Protein AF-A0A1M6QUI5-F1 (afdb_monomer_lite)

pLDDT: mean 79.26, std 11.94, range [36.78, 93.44]

Secondary structure (DSSP, 8-state):
-EEEEEEEEE-SS-EEE---GGGTHHHHHHHHT--HHHHHHHGGGTSEEEEE----TT-BHHHHHHHHHHHHT--HHHHHHH---EEEE-SS-EEE---TTSBHHHHHHHTT--SSEEEEEEEEETTTTEEEEETTEEEE--TT-TTT--S-EEEEEETTTEEEEEETTT--EEEE---HHHHHHHHHHHHHTHHHHHHHHHHH-SS----HHHHTT------

Radius of gyration: 19.45 Å; chains: 1; bounding box: 49×34×48 Å

Sequence (223 aa):
MRVNSTILMFNGNEYYYADSPGIIAGEFGELRSTDTLTELRDFHKYAKLKFDINIKSGITFDFLKKELIKRLGFSEKLVLERGFPLYIQTESILIYIGNMSYSIEKFMEKFSIKDQEIDVYLIYSNQAGEIWKDDGIRYYMNSREAGKHNRAHVHVRFKHEEEGVIAIDNGEVLAGDLPAKIIKKARQRILDNQRFLFECWNDMTDGLYVDINNYFGVRPVIV

Structure (mmCIF, N/CA/C/O backbone):
data_AF-A0A1M6QUI5-F1
#
_entry.id   AF-A0A1M6QUI5-F1
#
loop_
_atom_site.group_PDB
_atom_site.id
_atom_site.type_symbol
_atom_site.label_atom_id
_atom_site.label_alt_id
_atom_site.label_comp_id
_atom_site.label_asym_id
_atom_site.label_entity_i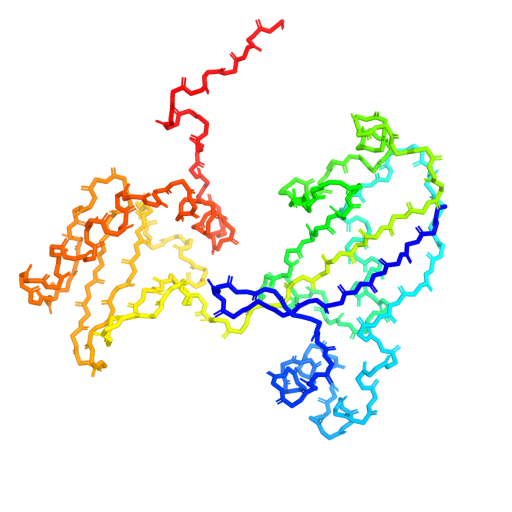d
_atom_site.label_seq_id
_atom_site.pdbx_PDB_ins_code
_atom_site.Cartn_x
_atom_site.Cartn_y
_atom_site.Cartn_z
_atom_site.occupancy
_atom_site.B_iso_or_equiv
_atom_site.auth_seq_id
_atom_site.auth_comp_id
_atom_site.auth_asym_id
_atom_site.auth_atom_id
_atom_site.pdbx_PDB_model_num
ATOM 1 N N . MET A 1 1 ? -18.051 -0.030 15.811 1.00 86.69 1 MET A N 1
ATOM 2 C CA . MET A 1 1 ? -17.663 -0.865 14.663 1.00 86.69 1 MET A CA 1
ATOM 3 C C . MET A 1 1 ? -16.404 -1.624 15.023 1.00 86.69 1 MET A C 1
ATOM 5 O O . MET A 1 1 ? -15.442 -1.013 15.473 1.00 86.69 1 MET A O 1
ATOM 9 N N . ARG A 1 2 ? -16.433 -2.935 14.844 1.00 90.94 2 ARG A N 1
ATOM 10 C CA . ARG A 1 2 ? -15.306 -3.839 14.944 1.00 90.94 2 ARG A CA 1
ATOM 11 C C . ARG A 1 2 ? -14.425 -3.725 13.709 1.00 90.94 2 ARG A C 1
ATOM 13 O O . ARG A 1 2 ? -14.908 -3.700 12.585 1.00 90.94 2 ARG A O 1
ATOM 20 N N . VAL A 1 3 ? -13.129 -3.644 13.933 1.00 91.75 3 VAL A N 1
ATOM 21 C CA . VAL A 1 3 ? -12.101 -3.666 12.902 1.00 91.75 3 VAL A CA 1
ATOM 22 C C . VAL A 1 3 ? -11.316 -4.948 13.092 1.00 91.75 3 VAL A C 1
ATOM 24 O O . VAL A 1 3 ? -10.704 -5.137 14.148 1.00 91.75 3 VAL A O 1
ATOM 27 N N . ASN A 1 4 ? -11.305 -5.802 12.073 1.00 92.06 4 ASN A N 1
ATOM 28 C CA . ASN A 1 4 ? -10.339 -6.885 11.972 1.00 92.06 4 ASN A CA 1
ATOM 29 C C . ASN A 1 4 ? -9.248 -6.438 11.011 1.00 92.06 4 ASN A C 1
ATOM 31 O O . ASN A 1 4 ? -9.474 -6.325 9.813 1.00 92.06 4 ASN A O 1
ATOM 35 N N . SER A 1 5 ? -8.062 -6.163 11.530 1.00 91.38 5 SER A N 1
ATOM 36 C CA . SER A 1 5 ? -6.916 -5.837 10.697 1.00 91.38 5 SER A CA 1
ATOM 37 C C . SER A 1 5 ? -6.046 -7.057 10.478 1.00 91.38 5 SER A C 1
ATOM 39 O O . SER A 1 5 ? -5.767 -7.797 11.423 1.00 91.38 5 SER A O 1
ATOM 41 N N . THR A 1 6 ? -5.586 -7.234 9.246 1.00 89.25 6 THR A N 1
ATOM 42 C CA . THR A 1 6 ? -4.574 -8.220 8.887 1.00 89.25 6 THR A CA 1
ATOM 43 C C . THR A 1 6 ? -3.478 -7.568 8.061 1.00 89.25 6 THR A C 1
ATOM 45 O O . THR A 1 6 ? -3.742 -6.795 7.139 1.00 89.25 6 THR A O 1
ATOM 48 N N . ILE A 1 7 ? -2.231 -7.906 8.367 1.00 86.12 7 ILE A N 1
ATOM 49 C CA . ILE A 1 7 ? -1.100 -7.543 7.521 1.00 86.12 7 ILE A CA 1
ATOM 50 C C . ILE A 1 7 ? -0.985 -8.567 6.389 1.00 86.12 7 ILE A C 1
ATOM 52 O O . ILE A 1 7 ? -0.853 -9.769 6.635 1.00 86.12 7 ILE A O 1
ATOM 56 N N . LEU A 1 8 ? -1.023 -8.081 5.150 1.00 82.88 8 LEU A N 1
ATOM 57 C CA . LEU A 1 8 ? -0.683 -8.875 3.971 1.00 82.88 8 LEU A CA 1
ATOM 58 C C . LEU A 1 8 ? 0.688 -8.478 3.475 1.00 82.88 8 LEU A C 1
ATOM 60 O O . LEU A 1 8 ? 1.096 -7.326 3.598 1.00 82.88 8 LEU A O 1
ATOM 64 N N . MET A 1 9 ? 1.364 -9.431 2.861 1.00 78.50 9 MET A N 1
ATOM 65 C CA . MET A 1 9 ? 2.579 -9.163 2.127 1.00 78.50 9 MET A CA 1
ATOM 66 C C . MET A 1 9 ? 2.308 -9.369 0.639 1.00 78.50 9 MET A C 1
ATOM 68 O O . MET A 1 9 ? 1.627 -10.316 0.242 1.00 78.50 9 MET A O 1
ATOM 72 N N . PHE A 1 10 ? 2.791 -8.430 -0.165 1.00 75.25 10 PHE A N 1
ATOM 73 C CA . PHE A 1 10 ? 2.686 -8.454 -1.616 1.00 75.25 10 PHE A CA 1
ATOM 74 C C . PHE A 1 10 ? 4.082 -8.619 -2.213 1.00 75.25 10 PHE A C 1
ATOM 76 O O . PHE A 1 10 ? 4.993 -7.857 -1.887 1.00 75.25 10 PHE A O 1
ATOM 83 N N . ASN A 1 11 ? 4.254 -9.618 -3.079 1.00 66.12 11 ASN A N 1
ATOM 84 C CA . ASN A 1 11 ? 5.541 -9.911 -3.725 1.00 66.12 11 ASN A CA 1
ATOM 85 C C . ASN A 1 11 ? 5.658 -9.356 -5.157 1.00 66.12 11 ASN A C 1
ATOM 87 O O . ASN A 1 11 ? 6.624 -9.685 -5.844 1.00 66.12 11 ASN A O 1
ATOM 91 N N . GLY A 1 12 ? 4.676 -8.578 -5.621 1.00 58.59 12 GLY A N 1
ATOM 92 C CA . GLY A 1 12 ? 4.584 -8.095 -7.004 1.00 58.59 12 GLY A CA 1
ATOM 93 C C . GLY A 1 12 ? 3.596 -8.856 -7.885 1.00 58.59 12 GLY A C 1
ATOM 94 O O . GLY A 1 12 ? 3.165 -8.320 -8.902 1.00 58.59 12 GLY A O 1
ATOM 95 N N . ASN A 1 13 ? 3.207 -10.072 -7.492 1.00 58.00 13 ASN A N 1
ATOM 96 C CA . ASN A 1 13 ? 2.261 -10.910 -8.234 1.00 58.00 13 ASN A CA 1
ATOM 97 C C . ASN A 1 13 ? 1.079 -11.368 -7.370 1.00 58.00 13 ASN A C 1
ATOM 99 O O . ASN A 1 13 ? -0.056 -11.382 -7.836 1.00 58.00 13 ASN A O 1
ATOM 103 N N . GLU A 1 14 ? 1.337 -11.749 -6.120 1.00 63.97 14 GLU A N 1
ATOM 104 C CA . GLU A 1 14 ? 0.361 -12.381 -5.236 1.00 63.97 14 GLU A CA 1
ATOM 105 C C . GLU A 1 14 ? 0.369 -11.735 -3.849 1.00 63.97 14 GLU A C 1
ATOM 107 O O . GLU A 1 14 ? 1.401 -11.256 -3.365 1.00 63.97 14 GLU A O 1
ATOM 112 N N . TYR A 1 15 ? -0.798 -11.762 -3.203 1.00 74.44 15 TYR A N 1
ATOM 113 C CA . TYR A 1 15 ? -0.956 -11.429 -1.793 1.00 74.44 15 TYR A CA 1
ATOM 114 C C . TYR A 1 15 ? -0.943 -12.703 -0.965 1.00 74.44 15 TYR A C 1
ATOM 116 O O . TYR A 1 15 ? -1.626 -13.675 -1.285 1.00 74.44 15 TYR A O 1
ATOM 124 N N . TYR A 1 16 ? -0.225 -12.674 0.145 1.00 73.88 16 TYR A N 1
ATOM 125 C CA . TYR A 1 16 ? -0.239 -13.755 1.117 1.00 73.88 16 TYR A CA 1
ATOM 126 C C . TYR A 1 16 ? -0.323 -13.179 2.516 1.00 73.88 16 TYR A C 1
ATOM 128 O O . TYR A 1 16 ? 0.160 -12.080 2.810 1.00 73.88 16 TYR A O 1
ATOM 136 N N . TYR A 1 17 ? -0.955 -13.956 3.390 1.00 72.62 17 TYR A N 1
ATOM 137 C CA . TYR A 1 17 ? -0.899 -13.687 4.808 1.00 72.62 17 TYR A CA 1
ATOM 138 C C . TYR A 1 17 ? 0.560 -13.691 5.227 1.00 72.62 17 TYR A C 1
ATOM 140 O O . TYR A 1 17 ? 1.323 -14.614 4.924 1.00 72.62 17 TYR A O 1
ATOM 148 N N . ALA A 1 18 ? 0.948 -12.632 5.921 1.00 64.50 18 ALA A N 1
ATOM 149 C CA . ALA A 1 18 ? 2.192 -12.648 6.638 1.00 64.50 18 ALA A CA 1
ATOM 150 C C . ALA A 1 18 ? 2.011 -13.663 7.774 1.00 64.50 18 ALA A C 1
ATOM 152 O O . ALA A 1 18 ? 1.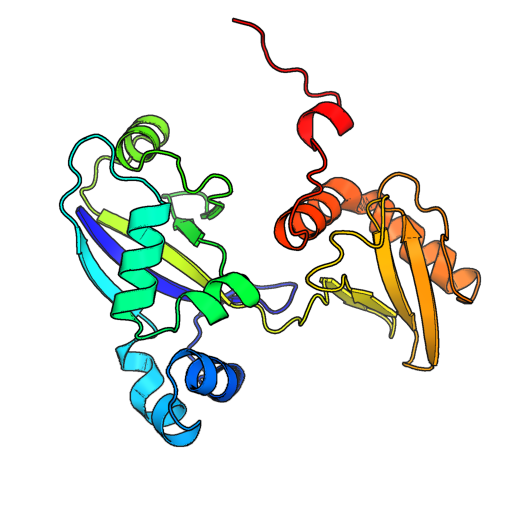498 -13.319 8.822 1.00 64.50 18 ALA A O 1
ATOM 153 N N . ASP A 1 19 ? 2.309 -14.934 7.515 1.00 65.25 19 ASP A N 1
ATOM 154 C CA . ASP A 1 19 ? 2.439 -16.002 8.517 1.00 65.25 19 ASP A CA 1
ATOM 155 C C . ASP A 1 19 ? 3.906 -16.476 8.596 1.00 65.25 19 ASP A C 1
ATOM 157 O O . ASP A 1 19 ? 4.267 -17.265 9.464 1.00 65.25 19 ASP A O 1
ATOM 161 N N . SER A 1 20 ? 4.766 -15.956 7.708 1.00 63.44 20 SER A N 1
ATOM 162 C CA . SER A 1 20 ? 6.210 -16.192 7.679 1.00 63.44 20 SER A CA 1
ATOM 163 C C . SER A 1 20 ? 6.951 -14.924 8.124 1.00 63.44 20 SER A C 1
ATOM 165 O O . SER A 1 20 ? 7.273 -14.070 7.292 1.00 63.44 20 SER A O 1
ATOM 167 N N . PRO A 1 21 ? 7.219 -14.760 9.433 1.00 67.38 21 PRO A N 1
ATOM 168 C CA . PRO A 1 21 ? 7.800 -13.531 9.965 1.00 67.38 21 PRO A CA 1
ATOM 169 C C . PRO A 1 21 ? 9.217 -13.273 9.448 1.00 67.38 21 PRO A C 1
ATOM 171 O O . PRO A 1 21 ? 9.643 -12.127 9.404 1.00 67.38 21 PRO A O 1
ATOM 174 N N . GLY A 1 22 ? 9.942 -14.304 8.998 1.00 71.19 22 GLY A N 1
ATOM 175 C CA . GLY A 1 22 ? 11.328 -14.177 8.539 1.00 71.19 22 GLY A CA 1
ATOM 176 C C . GLY A 1 22 ? 11.546 -13.178 7.406 1.00 71.19 22 GLY A C 1
ATOM 177 O O . GLY A 1 22 ? 12.635 -12.629 7.303 1.00 71.19 22 GLY A O 1
ATOM 178 N N . ILE A 1 23 ? 10.524 -12.911 6.592 1.00 68.69 23 ILE A N 1
ATOM 179 C CA . ILE A 1 23 ? 10.663 -12.016 5.439 1.00 68.69 23 ILE A CA 1
ATOM 180 C C . ILE A 1 23 ? 10.400 -10.544 5.796 1.00 68.69 23 ILE A C 1
ATOM 182 O O . ILE A 1 23 ? 10.743 -9.663 5.019 1.00 68.69 23 ILE A O 1
ATOM 186 N N . ILE A 1 24 ? 9.786 -10.279 6.951 1.00 76.38 24 ILE A N 1
ATOM 187 C CA . ILE A 1 24 ? 9.334 -8.932 7.348 1.00 76.38 24 ILE A CA 1
ATOM 188 C C . ILE A 1 24 ? 9.802 -8.520 8.743 1.00 76.38 24 ILE A C 1
ATOM 190 O O . ILE A 1 24 ? 9.610 -7.377 9.146 1.00 76.38 24 ILE A O 1
ATOM 194 N N . ALA A 1 25 ? 10.379 -9.446 9.515 1.00 80.75 25 ALA A N 1
ATOM 195 C CA . ALA A 1 25 ? 10.758 -9.217 10.904 1.00 80.75 25 ALA A CA 1
ATOM 196 C C . ALA A 1 25 ? 11.836 -8.140 11.047 1.00 80.75 25 ALA A C 1
ATOM 198 O O . ALA A 1 25 ? 11.820 -7.412 12.035 1.00 80.75 25 ALA A O 1
ATOM 199 N N . GLY A 1 26 ? 12.745 -8.018 10.076 1.00 80.44 26 GLY A N 1
ATOM 200 C CA . GLY A 1 26 ? 13.748 -6.955 10.079 1.00 80.44 26 GLY A CA 1
ATOM 201 C C . GLY A 1 26 ? 13.090 -5.584 9.946 1.00 80.44 26 GLY A C 1
ATOM 202 O O . GLY A 1 26 ? 13.266 -4.712 10.794 1.00 80.44 26 GLY A O 1
ATOM 203 N N . GLU A 1 27 ? 12.253 -5.420 8.927 1.00 79.69 27 GLU A N 1
ATOM 204 C CA . GLU A 1 27 ? 11.571 -4.165 8.639 1.00 79.69 27 GLU A CA 1
ATOM 205 C C . GLU A 1 27 ? 10.557 -3.799 9.719 1.00 79.69 27 GLU A C 1
ATOM 207 O O . GLU A 1 27 ? 10.421 -2.627 10.066 1.00 79.69 27 GLU A O 1
ATOM 212 N N . PHE A 1 28 ? 9.862 -4.782 10.286 1.00 85.94 28 PHE A N 1
ATOM 213 C CA . PHE A 1 28 ? 8.937 -4.547 11.392 1.00 85.94 28 PHE A CA 1
ATOM 214 C C . PHE A 1 28 ? 9.684 -4.228 12.684 1.00 85.94 28 PHE A C 1
ATOM 216 O O . PHE A 1 28 ? 9.208 -3.396 13.458 1.00 85.94 28 PHE A O 1
ATOM 223 N N . GLY A 1 29 ? 10.886 -4.782 12.860 1.00 86.25 29 GLY A N 1
ATOM 224 C CA . GLY A 1 29 ? 11.787 -4.431 13.952 1.00 86.25 29 GLY A CA 1
ATOM 225 C C . GLY A 1 29 ? 12.165 -2.961 13.884 1.00 86.25 29 GLY A C 1
ATOM 226 O O . GLY A 1 29 ? 12.014 -2.220 14.851 1.00 86.25 29 GLY A O 1
ATOM 227 N N . GLU A 1 30 ? 12.525 -2.480 12.697 1.00 85.38 30 GLU A N 1
ATOM 228 C CA . GLU A 1 30 ? 12.793 -1.059 12.476 1.00 85.38 30 GLU A CA 1
ATOM 229 C C . GLU A 1 30 ? 11.556 -0.185 12.730 1.00 85.38 30 GLU A C 1
ATOM 231 O O . GLU A 1 30 ? 11.653 0.828 13.428 1.00 85.38 30 GLU A O 1
ATOM 236 N N . LEU A 1 31 ? 10.379 -0.579 12.224 1.00 87.44 31 LEU A N 1
ATOM 237 C CA . LEU A 1 31 ? 9.132 0.161 12.453 1.00 87.44 31 LEU A CA 1
ATOM 238 C C . LEU A 1 31 ? 8.777 0.258 13.936 1.00 87.44 31 LEU A C 1
ATOM 240 O O . LEU A 1 31 ? 8.238 1.281 14.356 1.00 87.44 31 LEU A O 1
ATOM 244 N N . ARG A 1 32 ? 9.071 -0.778 14.720 1.00 88.94 32 ARG A N 1
ATOM 245 C CA . ARG A 1 32 ? 8.727 -0.867 16.145 1.00 88.94 32 ARG A CA 1
ATOM 246 C C . ARG A 1 32 ? 9.866 -0.504 17.083 1.00 88.94 32 ARG A C 1
ATOM 248 O O . ARG A 1 32 ? 9.655 -0.461 18.292 1.00 88.94 32 ARG A O 1
ATOM 255 N N . SER A 1 33 ? 11.045 -0.201 16.539 1.00 88.25 33 SER A N 1
ATOM 256 C CA . SER A 1 33 ? 12.276 0.002 17.311 1.00 88.25 33 SER A CA 1
ATOM 257 C C . SER A 1 33 ? 12.619 -1.202 18.203 1.00 88.25 33 SER A C 1
ATOM 259 O O . SER A 1 33 ? 12.997 -1.051 19.365 1.00 88.25 33 SER A O 1
ATOM 261 N N . THR A 1 34 ? 12.472 -2.403 17.650 1.00 87.75 34 THR A N 1
ATOM 262 C CA . THR A 1 34 ? 12.760 -3.700 18.273 1.00 87.75 34 THR A CA 1
ATOM 263 C C . THR A 1 34 ? 13.738 -4.499 17.411 1.00 87.75 34 THR A C 1
ATOM 265 O O . THR A 1 34 ? 13.984 -4.185 16.246 1.00 87.75 34 THR A O 1
ATOM 268 N N . ASP A 1 35 ? 14.354 -5.529 17.988 1.00 86.19 35 ASP A N 1
ATOM 269 C CA . ASP A 1 35 ? 15.250 -6.409 17.244 1.00 86.19 35 ASP A CA 1
ATOM 270 C C . ASP A 1 35 ? 14.485 -7.493 16.459 1.00 86.19 35 ASP A C 1
ATOM 272 O O . ASP A 1 35 ? 13.371 -7.891 16.809 1.00 86.19 35 ASP A O 1
ATOM 276 N N . THR A 1 36 ? 15.129 -8.020 15.414 1.00 82.81 36 THR A N 1
ATOM 277 C CA . THR A 1 36 ? 14.544 -9.040 14.525 1.00 82.81 36 THR A CA 1
ATOM 278 C C . THR A 1 36 ? 14.108 -10.304 15.280 1.00 82.81 36 THR A C 1
ATOM 280 O O . THR A 1 36 ? 13.097 -10.904 14.922 1.00 82.81 36 THR A O 1
ATOM 283 N N . LEU A 1 37 ? 14.832 -10.736 16.323 1.00 82.44 37 LEU A N 1
ATOM 284 C CA . LEU A 1 37 ? 14.494 -11.957 17.072 1.00 82.44 37 LEU A CA 1
ATOM 285 C C . LEU A 1 37 ? 13.226 -11.759 17.908 1.00 82.44 37 LEU A C 1
ATOM 287 O O . LEU A 1 37 ? 12.384 -12.658 17.978 1.00 82.44 37 LEU A O 1
ATOM 291 N N . THR A 1 38 ? 13.071 -10.580 18.509 1.00 82.94 38 THR A N 1
ATOM 292 C CA . THR A 1 38 ? 11.843 -10.179 19.199 1.00 82.94 38 THR A CA 1
ATOM 293 C C . THR A 1 38 ? 10.663 -10.166 18.233 1.00 82.94 38 THR A C 1
ATOM 295 O O . THR A 1 38 ? 9.625 -10.759 18.538 1.00 82.94 38 THR A O 1
ATOM 298 N N . GLU A 1 39 ? 10.827 -9.581 17.044 1.00 84.69 39 GLU A N 1
ATOM 299 C CA . GLU A 1 39 ? 9.752 -9.565 16.052 1.00 84.69 39 GLU A CA 1
ATOM 300 C C . GLU A 1 39 ? 9.400 -10.965 15.563 1.00 84.69 39 GLU A C 1
ATOM 302 O O . GLU A 1 39 ? 8.222 -11.304 15.582 1.00 84.69 39 GLU A O 1
ATOM 307 N N . LEU A 1 40 ? 10.385 -11.807 15.233 1.00 82.25 40 LEU A N 1
ATOM 308 C CA . LEU A 1 40 ? 10.171 -13.211 14.860 1.00 82.25 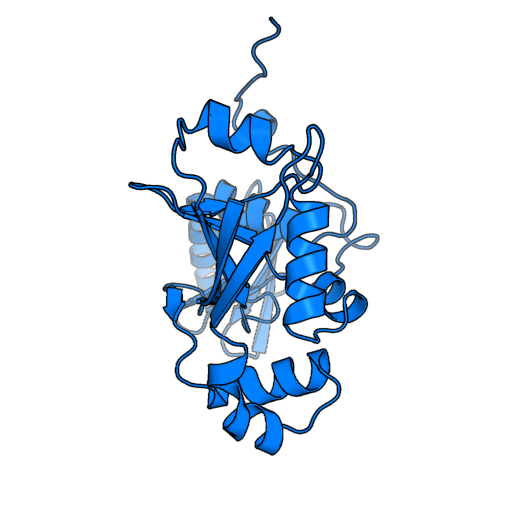40 LEU A CA 1
ATOM 309 C C . LEU A 1 40 ? 9.341 -13.971 15.903 1.00 82.25 40 LEU A C 1
ATOM 311 O O . LEU A 1 40 ? 8.457 -14.746 15.543 1.00 82.25 40 LEU A O 1
ATOM 315 N N . ARG A 1 41 ? 9.618 -13.749 17.194 1.00 83.38 41 ARG A N 1
ATOM 316 C CA . ARG A 1 41 ? 8.914 -14.412 18.299 1.00 83.38 41 ARG A CA 1
ATOM 317 C C . ARG A 1 41 ? 7.485 -13.905 18.463 1.00 83.38 41 ARG A C 1
ATOM 319 O O . ARG A 1 41 ? 6.573 -14.690 18.717 1.00 83.38 41 ARG A O 1
ATOM 326 N N . ASP A 1 42 ? 7.300 -12.592 18.390 1.00 82.75 42 ASP A N 1
ATOM 327 C CA . ASP A 1 42 ? 6.050 -11.948 18.786 1.00 82.75 42 ASP A CA 1
ATOM 328 C C . ASP A 1 42 ? 5.123 -11.646 17.601 1.00 82.75 42 ASP A C 1
ATOM 330 O O . ASP A 1 42 ? 4.011 -11.170 17.817 1.00 82.75 42 ASP A O 1
ATOM 334 N N . PHE A 1 43 ? 5.543 -11.964 16.374 1.00 82.25 43 PHE A N 1
ATOM 335 C CA . PHE A 1 43 ? 4.882 -11.599 15.124 1.00 82.25 43 PHE A CA 1
ATOM 336 C C . PHE A 1 43 ? 3.371 -11.818 15.080 1.00 82.25 43 PHE A C 1
ATOM 338 O O . PHE A 1 43 ? 2.590 -10.893 14.836 1.00 82.25 43 PHE A O 1
ATOM 345 N N . HIS A 1 44 ? 2.925 -13.024 15.418 1.00 80.25 44 HIS A N 1
ATOM 346 C CA . HIS A 1 44 ? 1.504 -13.366 15.384 1.00 80.25 44 HIS A CA 1
ATOM 347 C C . HIS A 1 44 ? 0.645 -12.559 16.374 1.00 80.25 44 HIS A C 1
ATOM 349 O O . HIS A 1 44 ? -0.571 -12.507 16.210 1.00 80.25 44 HIS A O 1
ATOM 355 N N . LYS A 1 45 ? 1.248 -11.909 17.383 1.00 79.94 45 LYS A N 1
ATOM 356 C CA . LYS A 1 45 ? 0.521 -11.081 18.362 1.00 79.94 45 LYS A CA 1
ATOM 357 C C . LYS A 1 45 ? 0.013 -9.770 17.766 1.00 79.94 45 LYS A C 1
ATOM 359 O O . LYS A 1 45 ? -0.917 -9.192 18.319 1.00 79.94 45 LYS A O 1
ATOM 364 N N . TYR A 1 46 ? 0.632 -9.287 16.690 1.00 78.38 46 TYR A N 1
ATOM 365 C CA . TYR A 1 46 ? 0.312 -7.989 16.094 1.00 78.38 46 TYR A CA 1
ATOM 366 C C . TYR A 1 46 ? 0.034 -8.062 14.586 1.00 78.38 46 TYR A C 1
ATOM 368 O O . TYR A 1 46 ? -0.576 -7.148 14.048 1.00 78.38 46 TYR A O 1
ATOM 376 N N . ALA A 1 47 ? 0.376 -9.160 13.903 1.00 79.06 47 ALA A N 1
ATOM 377 C CA . ALA A 1 47 ? 0.054 -9.363 12.485 1.00 79.06 47 ALA A CA 1
ATOM 378 C C . ALA A 1 47 ? -1.456 -9.378 12.179 1.00 79.06 47 ALA A C 1
ATOM 380 O O . ALA A 1 47 ? -1.876 -9.063 11.063 1.00 79.06 47 ALA A O 1
ATOM 381 N N . LYS A 1 48 ? -2.268 -9.755 13.173 1.00 87.75 48 LYS A N 1
ATOM 382 C CA . LYS A 1 48 ? -3.731 -9.726 13.127 1.00 87.75 48 LYS A CA 1
ATOM 383 C C . LYS A 1 48 ? -4.238 -9.017 14.375 1.00 87.75 48 LYS A C 1
ATOM 385 O O . LYS A 1 48 ? -3.934 -9.433 15.490 1.00 87.75 48 LYS A O 1
ATOM 390 N N . LEU A 1 49 ? -5.014 -7.956 14.194 1.00 89.19 49 LEU A N 1
ATOM 391 C CA . LEU A 1 49 ? -5.583 -7.176 15.289 1.00 89.19 49 LEU A CA 1
ATOM 392 C C . LEU A 1 49 ? -7.102 -7.195 15.207 1.00 89.19 49 LEU A C 1
ATOM 394 O O . LEU A 1 49 ? -7.673 -7.086 14.128 1.00 89.19 49 LEU A O 1
ATOM 398 N N . LYS A 1 50 ? -7.756 -7.261 16.365 1.00 92.25 50 LYS A N 1
ATOM 399 C CA . LYS A 1 50 ? -9.196 -7.037 16.487 1.00 92.25 50 LYS A CA 1
ATOM 400 C C . LYS A 1 50 ? -9.444 -5.962 17.527 1.00 92.25 50 LYS A C 1
ATOM 402 O O . LYS A 1 50 ? -8.951 -6.069 18.649 1.00 92.25 50 LYS A O 1
ATOM 407 N N . PHE A 1 51 ? -10.163 -4.912 17.154 1.00 91.81 51 PHE A N 1
ATOM 408 C CA . PHE A 1 51 ? -10.496 -3.825 18.070 1.00 91.81 51 PHE A CA 1
ATOM 409 C C . PHE A 1 51 ? -11.755 -3.093 17.626 1.00 91.81 51 PHE A C 1
ATOM 411 O O . PHE A 1 51 ? -12.112 -3.099 16.453 1.00 91.81 51 PHE A O 1
ATOM 418 N N . ASP A 1 52 ? -12.422 -2.440 18.569 1.00 90.44 52 ASP A N 1
ATOM 419 C CA . ASP A 1 52 ? -13.597 -1.630 18.279 1.00 90.44 52 ASP A CA 1
ATOM 420 C C . ASP A 1 52 ? -13.210 -0.151 18.145 1.00 90.44 52 ASP A C 1
ATOM 422 O O . ASP A 1 52 ? -12.458 0.396 18.958 1.00 90.44 52 ASP A O 1
ATOM 426 N N . ILE A 1 53 ? -13.763 0.510 17.129 1.00 86.62 53 ILE A N 1
ATOM 427 C CA . ILE A 1 53 ? -13.764 1.966 16.990 1.00 86.62 53 ILE A CA 1
ATOM 428 C C . ILE A 1 53 ? -15.190 2.501 17.049 1.00 86.62 53 ILE A C 1
ATOM 430 O O . ILE A 1 53 ? -16.141 1.912 16.519 1.00 86.62 53 ILE A O 1
ATOM 434 N N . ASN A 1 54 ? -15.348 3.641 17.711 1.00 80.12 54 ASN A N 1
ATOM 435 C CA . ASN A 1 54 ? -16.616 4.349 17.750 1.00 80.12 54 ASN A CA 1
ATOM 436 C C . ASN A 1 54 ? -16.721 5.226 16.501 1.00 80.12 54 ASN A C 1
ATOM 438 O O . ASN A 1 54 ? -16.131 6.301 16.481 1.00 80.12 54 ASN A O 1
ATOM 442 N N . ILE A 1 55 ? -17.439 4.767 15.470 1.00 71.19 55 ILE A N 1
ATOM 443 C CA . ILE A 1 55 ? -17.746 5.607 14.309 1.00 71.19 55 ILE A CA 1
ATOM 444 C C . ILE A 1 55 ? -18.761 6.656 14.747 1.00 71.19 55 ILE A C 1
ATOM 446 O O . ILE A 1 55 ? -19.956 6.391 14.827 1.00 71.19 55 ILE A O 1
ATOM 450 N N . LYS A 1 56 ? -18.267 7.858 15.029 1.00 69.12 56 LYS A N 1
ATOM 451 C CA . LYS A 1 56 ? -19.082 9.074 15.009 1.00 69.12 56 LYS A CA 1
ATOM 452 C C . LYS A 1 56 ? -19.013 9.682 13.608 1.00 69.12 56 LYS A C 1
ATOM 454 O O . LYS A 1 56 ? -18.057 9.412 12.874 1.00 69.12 56 LYS A O 1
ATOM 459 N N . SER A 1 57 ? -19.984 10.525 13.252 1.00 66.00 57 SER A N 1
ATOM 460 C CA . SER A 1 57 ? -19.966 11.203 11.952 1.00 66.00 57 SER A CA 1
ATOM 461 C C . SER A 1 57 ? -18.636 11.931 11.749 1.00 66.00 57 SER A C 1
ATOM 463 O O . SER A 1 57 ? -18.192 12.666 12.637 1.00 66.00 57 SER A O 1
ATOM 465 N N . GLY A 1 58 ? -18.014 11.744 10.587 1.00 75.25 58 GLY A N 1
ATOM 466 C CA . GLY A 1 58 ? -16.775 12.437 10.224 1.00 75.25 58 GLY A CA 1
ATOM 467 C C . GLY A 1 58 ? -15.470 11.710 10.558 1.00 75.25 58 GLY A C 1
ATOM 468 O O . GLY A 1 58 ? -14.411 12.258 10.264 1.00 75.25 58 GLY A O 1
ATOM 469 N N . ILE A 1 59 ? -15.497 10.483 11.097 1.00 89.44 59 ILE A N 1
ATOM 470 C CA . ILE A 1 59 ? -14.272 9.666 11.152 1.00 89.44 59 ILE A CA 1
ATOM 471 C C . ILE A 1 59 ? -13.822 9.301 9.734 1.00 89.44 59 ILE A C 1
ATOM 473 O O . ILE A 1 59 ? -14.626 8.870 8.899 1.00 89.44 59 ILE A O 1
ATOM 477 N N . THR A 1 60 ? -12.526 9.474 9.484 1.00 92.75 60 THR A N 1
ATOM 478 C CA . THR A 1 60 ? -11.871 9.253 8.195 1.00 92.75 60 THR A CA 1
ATOM 479 C C . THR A 1 60 ? -10.969 8.021 8.214 1.00 92.75 60 THR A C 1
ATOM 481 O O . THR A 1 60 ? -10.617 7.493 9.273 1.00 92.75 60 THR A O 1
ATOM 484 N N . PHE A 1 61 ? -10.557 7.564 7.033 1.00 91.06 61 PHE A N 1
ATOM 485 C CA . PHE A 1 61 ? -9.578 6.484 6.915 1.00 91.06 61 PHE A CA 1
ATOM 486 C C . PHE A 1 61 ? -8.178 6.859 7.431 1.00 91.06 61 PHE A C 1
ATOM 488 O O . PHE A 1 61 ? -7.466 5.977 7.903 1.00 91.06 61 PHE A O 1
ATOM 495 N N . ASP A 1 62 ? -7.810 8.143 7.432 1.00 90.94 62 ASP A N 1
ATOM 496 C CA . ASP A 1 62 ? -6.589 8.655 8.070 1.00 90.94 62 ASP A CA 1
ATOM 497 C C . ASP A 1 62 ? -6.582 8.336 9.569 1.00 90.94 62 ASP A C 1
ATOM 499 O O . ASP A 1 62 ? -5.620 7.769 10.089 1.00 90.94 62 ASP A O 1
ATOM 503 N N . PHE A 1 63 ? -7.699 8.610 10.252 1.00 92.31 63 PHE A N 1
ATOM 504 C CA . PHE A 1 63 ? -7.857 8.267 11.662 1.00 92.31 63 PHE A CA 1
ATOM 505 C C . PHE A 1 63 ? -7.726 6.756 11.890 1.00 92.31 63 PHE A C 1
ATOM 507 O O . PHE A 1 63 ? -6.984 6.328 12.775 1.00 92.31 63 PHE A O 1
ATOM 514 N N . LEU A 1 64 ? -8.404 5.939 11.073 1.00 92.38 64 LEU A N 1
ATOM 515 C CA . LEU A 1 64 ? -8.315 4.479 11.172 1.00 92.38 64 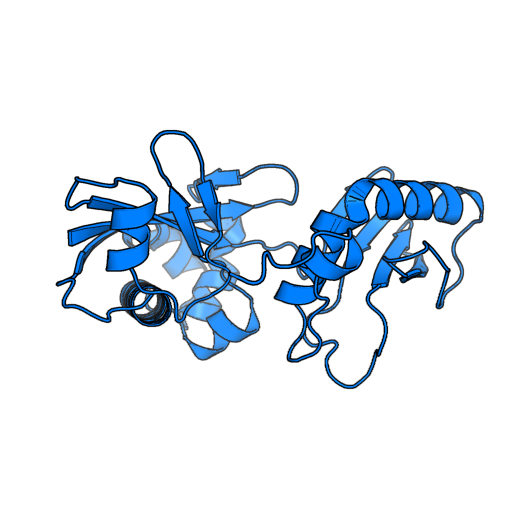LEU A CA 1
ATOM 516 C C . LEU A 1 64 ? -6.877 3.984 10.972 1.00 92.38 64 LEU A C 1
ATOM 518 O O . LEU A 1 64 ? -6.401 3.156 11.749 1.00 92.38 64 LEU A O 1
ATOM 522 N N . LYS A 1 65 ? -6.170 4.505 9.965 1.00 91.31 65 LYS A N 1
ATOM 523 C CA . LYS A 1 65 ? -4.780 4.138 9.682 1.00 91.31 65 LYS A CA 1
ATOM 524 C C . LYS A 1 65 ? -3.859 4.501 10.848 1.00 91.31 65 LYS A C 1
ATOM 526 O O . LYS A 1 65 ? -3.045 3.673 11.248 1.00 91.31 65 LYS A O 1
ATOM 531 N N . LYS A 1 66 ? -4.022 5.684 11.446 1.00 91.56 66 LYS A N 1
ATOM 532 C CA . LYS A 1 66 ? -3.259 6.106 12.634 1.00 91.56 66 LYS A CA 1
ATOM 533 C C . LYS A 1 66 ? -3.523 5.217 13.845 1.00 91.56 66 LYS A C 1
ATOM 535 O O . LYS A 1 66 ? -2.579 4.802 14.515 1.00 91.56 66 LYS A O 1
ATOM 540 N N . GLU A 1 67 ? -4.782 4.863 14.100 1.00 92.38 67 GLU A N 1
ATOM 541 C CA . GLU A 1 67 ? -5.130 3.929 15.177 1.00 92.38 67 GLU A CA 1
ATOM 542 C C . GLU A 1 67 ? -4.523 2.538 14.954 1.00 92.38 67 GLU A C 1
ATOM 544 O O . GLU A 1 67 ? -4.028 1.926 15.903 1.00 92.38 67 GLU A O 1
ATOM 549 N N . LEU A 1 68 ? -4.487 2.053 13.710 1.00 91.94 68 LEU A N 1
ATOM 550 C CA . LEU A 1 68 ? -3.815 0.800 13.366 1.00 91.94 68 LEU A CA 1
ATOM 551 C C . LEU A 1 68 ? -2.311 0.864 13.625 1.00 91.94 68 LEU A C 1
ATOM 553 O O . LEU A 1 68 ? -1.789 0.016 14.343 1.00 91.94 68 LEU A O 1
ATOM 557 N N . ILE A 1 69 ? -1.630 1.882 13.094 1.00 90.75 69 ILE A N 1
ATOM 558 C CA . ILE A 1 69 ? -0.186 2.103 13.277 1.00 90.75 69 ILE A CA 1
ATOM 559 C C . ILE A 1 69 ? 0.164 2.124 14.768 1.00 90.75 69 ILE A C 1
ATOM 561 O O . ILE A 1 69 ? 1.057 1.402 15.212 1.00 90.75 69 ILE A O 1
ATOM 565 N N . LYS A 1 70 ? -0.600 2.883 15.561 1.00 91.50 70 LYS A N 1
ATOM 566 C CA . LYS A 1 70 ? -0.423 2.977 17.012 1.00 91.50 70 LYS A CA 1
ATOM 567 C C . LYS A 1 70 ? -0.580 1.623 17.705 1.00 91.50 70 LYS A C 1
ATOM 569 O O . LYS A 1 70 ? 0.221 1.287 18.572 1.00 91.50 70 LYS A O 1
ATOM 574 N N . ARG A 1 71 ? -1.596 0.837 17.337 1.00 90.75 71 ARG A N 1
ATOM 575 C CA . ARG A 1 71 ? -1.861 -0.487 17.932 1.00 90.75 71 ARG A CA 1
ATOM 576 C C . ARG A 1 71 ? -0.844 -1.544 17.517 1.00 90.75 71 ARG A C 1
ATOM 578 O O . ARG A 1 71 ? -0.545 -2.427 18.313 1.00 90.75 71 ARG A O 1
ATOM 585 N N . LEU A 1 72 ? -0.296 -1.428 16.311 1.00 88.44 72 LEU A N 1
ATOM 586 C CA . LEU A 1 72 ? 0.831 -2.231 15.834 1.00 88.44 72 LEU A CA 1
ATOM 587 C C . LEU A 1 72 ? 2.155 -1.834 16.506 1.00 88.44 72 LEU A C 1
ATOM 589 O O . LEU A 1 72 ? 3.135 -2.566 16.420 1.00 88.44 72 LEU A O 1
ATOM 593 N N . GLY A 1 73 ? 2.193 -0.684 17.187 1.00 89.62 73 GLY A N 1
ATOM 594 C CA . GLY A 1 73 ? 3.414 -0.117 17.753 1.00 89.62 73 GLY A CA 1
ATOM 595 C C . GLY A 1 73 ? 4.380 0.400 16.687 1.00 89.62 73 GLY A C 1
ATOM 596 O O . GLY A 1 73 ? 5.565 0.542 16.968 1.00 89.62 73 GLY A O 1
ATOM 597 N N . PHE A 1 74 ? 3.896 0.639 15.468 1.00 90.31 74 PHE A N 1
ATOM 598 C CA . PHE A 1 74 ? 4.710 1.124 14.361 1.00 90.31 74 PHE A CA 1
ATOM 599 C C . PHE A 1 74 ? 4.969 2.630 14.500 1.00 90.31 74 PHE A C 1
ATOM 601 O O . PHE A 1 74 ? 4.105 3.399 14.923 1.00 90.31 74 PHE A O 1
ATOM 608 N N . SER A 1 75 ? 6.152 3.067 14.081 1.00 89.25 75 SER A N 1
ATOM 609 C CA . SER A 1 75 ? 6.499 4.475 13.924 1.00 89.25 75 SER A CA 1
ATOM 610 C C . SER A 1 75 ? 5.713 5.080 12.765 1.00 89.25 75 SER A C 1
ATOM 612 O O . SER A 1 75 ? 5.933 4.727 11.606 1.00 89.25 75 SER A O 1
ATOM 614 N N . GLU A 1 76 ? 4.824 6.027 13.064 1.00 84.94 76 GLU A N 1
ATOM 615 C CA . GLU A 1 76 ? 4.016 6.723 12.054 1.00 84.94 76 GLU A CA 1
ATOM 616 C C . GLU A 1 76 ? 4.885 7.362 10.968 1.00 84.94 76 GLU A C 1
ATOM 618 O O . GLU A 1 76 ? 4.600 7.210 9.782 1.00 84.94 76 GLU A O 1
ATOM 623 N N . LYS A 1 77 ? 5.998 7.990 11.365 1.00 82.25 77 LYS A N 1
ATOM 624 C CA . LYS A 1 77 ? 6.964 8.568 10.428 1.00 82.25 77 LYS A CA 1
ATOM 625 C C . LYS A 1 77 ? 7.471 7.515 9.441 1.00 82.25 77 LYS A C 1
ATOM 627 O O . LYS A 1 77 ? 7.399 7.732 8.239 1.00 82.25 77 LYS A O 1
ATOM 632 N N . LEU A 1 78 ? 7.963 6.380 9.936 1.00 79.94 78 LEU A N 1
ATOM 633 C CA . LEU A 1 78 ? 8.540 5.349 9.069 1.00 79.94 78 LEU A CA 1
ATOM 634 C C . LEU A 1 78 ? 7.476 4.672 8.197 1.00 79.94 78 LEU A C 1
ATOM 636 O O . LEU A 1 78 ? 7.753 4.320 7.054 1.00 79.94 78 LEU A O 1
ATOM 640 N N . VAL A 1 79 ? 6.250 4.522 8.702 1.00 80.38 79 VAL A N 1
ATOM 641 C CA . VAL A 1 79 ? 5.124 3.993 7.920 1.00 80.38 79 VAL A CA 1
ATOM 642 C C . VAL A 1 79 ? 4.763 4.921 6.759 1.00 80.38 79 VAL A C 1
ATOM 644 O O . VAL A 1 79 ? 4.499 4.439 5.657 1.00 80.38 79 VAL A O 1
ATOM 647 N N . LEU A 1 80 ? 4.762 6.238 6.988 1.00 72.62 80 LEU A N 1
ATOM 648 C CA . LEU A 1 80 ? 4.561 7.226 5.926 1.00 72.62 80 LEU A CA 1
ATOM 649 C C . LEU A 1 80 ? 5.697 7.173 4.900 1.00 72.62 80 LEU A C 1
ATOM 651 O O . LEU A 1 80 ? 5.428 7.183 3.707 1.00 72.62 80 LEU A O 1
ATOM 655 N N . GLU A 1 81 ? 6.947 7.053 5.352 1.00 67.06 81 GLU A N 1
ATOM 656 C CA . GLU A 1 81 ? 8.114 6.991 4.464 1.00 67.06 81 GLU A CA 1
ATOM 657 C C . GLU A 1 81 ? 8.176 5.714 3.613 1.00 67.06 81 GLU A C 1
ATOM 659 O O . GLU A 1 81 ? 8.698 5.759 2.503 1.00 67.06 81 GLU A O 1
ATOM 664 N N . ARG A 1 82 ? 7.685 4.578 4.128 1.00 68.88 82 ARG A N 1
ATOM 665 C CA . ARG A 1 82 ? 7.765 3.272 3.447 1.00 68.88 82 ARG A CA 1
ATOM 666 C C . ARG A 1 82 ? 6.555 2.930 2.588 1.00 68.88 82 ARG A C 1
ATOM 668 O O . ARG A 1 82 ? 6.660 2.034 1.761 1.00 68.88 82 ARG A O 1
ATOM 675 N N . GLY A 1 83 ? 5.428 3.609 2.789 1.00 70.12 83 GLY A N 1
ATOM 676 C CA . GLY A 1 83 ? 4.178 3.279 2.114 1.00 70.12 83 GLY A CA 1
ATOM 677 C C . GLY A 1 83 ? 3.554 1.992 2.661 1.00 70.12 83 GLY A C 1
ATOM 678 O O . GLY A 1 83 ? 3.975 0.883 2.362 1.00 70.12 83 GLY A O 1
ATOM 679 N N . PHE A 1 84 ? 2.501 2.141 3.463 1.00 77.31 84 PHE A N 1
ATOM 680 C CA . PHE A 1 84 ? 1.626 1.036 3.874 1.00 77.31 84 PHE A CA 1
ATOM 681 C C . PHE A 1 84 ? 0.208 1.338 3.398 1.00 77.31 84 PHE A C 1
ATOM 683 O O . PHE A 1 84 ? -0.533 2.031 4.112 1.00 77.31 84 PHE A O 1
ATOM 690 N N . PRO A 1 85 ? -0.170 0.937 2.176 1.00 82.31 85 PRO A N 1
ATOM 691 C CA . PRO A 1 85 ? -1.509 1.180 1.673 1.00 82.31 85 PRO A CA 1
ATOM 692 C C . PRO A 1 85 ? -2.552 0.413 2.493 1.00 82.31 85 PRO A C 1
ATOM 694 O O . PRO A 1 85 ? -2.312 -0.683 3.008 1.00 82.31 85 PRO A O 1
ATOM 697 N N . LEU A 1 86 ? -3.715 1.047 2.631 1.00 85.81 86 LEU A N 1
ATOM 698 C CA . LEU A 1 86 ? -4.855 0.534 3.374 1.00 85.81 86 LEU A CA 1
ATOM 699 C C . LEU A 1 86 ? -5.890 0.018 2.381 1.00 85.81 86 LEU A C 1
ATOM 701 O O . LEU A 1 86 ? -6.287 0.743 1.466 1.00 85.81 86 LEU A O 1
ATOM 705 N N . TYR A 1 87 ? -6.349 -1.205 2.601 1.00 88.69 87 TYR A N 1
ATOM 706 C CA . TYR A 1 87 ? -7.412 -1.816 1.824 1.00 88.69 87 TYR A CA 1
ATOM 707 C C . TYR A 1 87 ? -8.547 -2.266 2.734 1.00 88.69 87 TYR A C 1
ATOM 709 O O . TYR A 1 87 ? -8.317 -2.652 3.880 1.00 88.69 87 TYR A O 1
ATOM 717 N N . ILE A 1 88 ? -9.768 -2.236 2.213 1.00 87.38 88 ILE A N 1
ATOM 718 C CA . ILE A 1 88 ? -10.959 -2.747 2.891 1.00 87.38 88 ILE A CA 1
ATOM 719 C C . ILE A 1 88 ? -11.529 -3.884 2.059 1.00 87.38 88 ILE A C 1
ATOM 721 O O . ILE A 1 88 ? -11.764 -3.718 0.861 1.00 87.38 88 ILE A O 1
ATOM 725 N N . GLN A 1 89 ? -11.750 -5.033 2.684 1.00 85.94 89 GLN A N 1
ATOM 726 C CA . GLN A 1 89 ? -12.422 -6.147 2.033 1.00 85.94 89 GLN A CA 1
ATOM 727 C C . GLN A 1 89 ? -13.932 -5.996 2.179 1.00 85.94 89 GLN A C 1
ATOM 729 O O . GLN A 1 89 ? -14.457 -5.720 3.255 1.00 85.94 89 GLN A O 1
ATOM 734 N N . THR A 1 90 ? -14.617 -6.187 1.061 1.00 79.19 90 THR A N 1
ATOM 735 C CA . THR A 1 90 ? -16.073 -6.352 0.980 1.00 79.19 90 THR A CA 1
ATOM 736 C C . THR A 1 90 ? -16.385 -7.789 0.563 1.00 79.19 90 THR A C 1
ATOM 738 O O . THR A 1 90 ? -15.464 -8.564 0.317 1.00 79.19 90 THR A O 1
ATOM 741 N N . GLU A 1 91 ? -17.653 -8.175 0.434 1.00 74.19 91 GLU A N 1
ATOM 742 C CA . GLU A 1 91 ? -18.010 -9.553 0.050 1.00 74.19 91 GLU A CA 1
ATOM 743 C C . GLU A 1 91 ? -17.341 -10.029 -1.254 1.00 74.19 91 GLU A C 1
ATOM 745 O O . GLU A 1 91 ? -16.992 -11.200 -1.374 1.00 74.19 91 GLU A O 1
ATOM 750 N N . SER A 1 92 ? -17.126 -9.131 -2.223 1.00 69.44 92 SER A N 1
ATOM 751 C CA . SER A 1 92 ? -16.671 -9.505 -3.569 1.00 69.44 92 SER A CA 1
ATOM 752 C C . SER A 1 92 ? -15.357 -8.871 -4.018 1.00 69.44 92 SER A C 1
ATOM 754 O O . SER A 1 92 ? -14.782 -9.329 -5.003 1.00 69.44 92 SER A O 1
ATOM 756 N N . ILE A 1 93 ? -14.888 -7.803 -3.363 1.00 77.44 93 ILE A N 1
ATOM 757 C CA . ILE A 1 93 ? -13.709 -7.045 -3.808 1.00 77.44 93 ILE A CA 1
ATOM 758 C C . ILE A 1 93 ? -12.880 -6.502 -2.641 1.00 77.44 93 ILE A C 1
ATOM 760 O O . ILE A 1 93 ? -13.417 -6.136 -1.591 1.00 77.44 93 ILE A O 1
ATOM 764 N N . LEU A 1 94 ? -11.573 -6.392 -2.876 1.00 77.62 94 LEU A N 1
ATOM 765 C CA . LEU A 1 94 ? -10.625 -5.680 -2.026 1.00 77.62 94 LEU A CA 1
ATOM 766 C C . LEU A 1 94 ? -10.462 -4.249 -2.562 1.00 77.62 94 LEU A C 1
ATOM 768 O O . LEU A 1 94 ? -10.083 -4.052 -3.715 1.00 77.62 94 LEU A O 1
ATOM 772 N N . ILE A 1 95 ? -10.780 -3.245 -1.746 1.00 79.06 95 ILE A N 1
ATOM 773 C CA . ILE A 1 95 ? -10.865 -1.842 -2.171 1.00 79.06 95 ILE A CA 1
ATOM 774 C C . ILE A 1 95 ? -9.684 -1.055 -1.615 1.00 79.06 95 ILE A C 1
ATOM 776 O O . ILE A 1 95 ? -9.540 -0.944 -0.399 1.00 79.06 95 ILE A O 1
ATOM 780 N N . TYR A 1 96 ? -8.882 -0.464 -2.502 1.00 82.25 96 TYR A N 1
ATOM 781 C CA . TYR A 1 96 ? -7.816 0.465 -2.130 1.00 82.25 96 TYR A CA 1
ATOM 782 C C . TYR A 1 96 ? -8.383 1.802 -1.639 1.00 82.25 96 TYR A C 1
ATOM 784 O O . TYR A 1 96 ? -9.213 2.425 -2.309 1.00 82.25 96 TYR A O 1
ATOM 792 N N . ILE A 1 97 ? -7.894 2.284 -0.496 1.00 83.00 97 ILE A N 1
ATOM 793 C CA . ILE A 1 97 ? -8.225 3.609 0.027 1.00 83.00 97 ILE A CA 1
ATOM 794 C C . ILE A 1 97 ? -7.161 4.625 -0.405 1.00 83.00 97 ILE A C 1
ATOM 796 O O . ILE A 1 97 ? -6.220 4.910 0.330 1.00 83.00 97 ILE A O 1
ATOM 800 N N . GLY A 1 98 ? -7.344 5.210 -1.592 1.00 76.00 98 GLY A N 1
ATOM 801 C CA . GLY A 1 98 ? -6.454 6.264 -2.104 1.00 76.00 98 GLY A CA 1
ATOM 802 C C . GLY A 1 98 ? -6.678 7.649 -1.478 1.00 76.00 98 GLY A C 1
ATOM 803 O O . GLY A 1 98 ? -5.774 8.476 -1.456 1.00 76.00 98 GLY A O 1
ATOM 804 N N . ASN A 1 99 ? -7.870 7.922 -0.931 1.00 78.62 99 ASN A N 1
ATOM 805 C CA . ASN A 1 99 ? -8.173 9.180 -0.240 1.00 78.62 99 ASN A CA 1
ATOM 806 C C . ASN A 1 99 ? -8.403 8.933 1.256 1.00 78.62 99 ASN A C 1
ATOM 808 O O . ASN A 1 99 ? -9.508 8.584 1.678 1.00 78.62 99 ASN A O 1
ATOM 812 N N . MET A 1 100 ? -7.368 9.171 2.063 1.00 84.94 100 MET A N 1
ATOM 813 C CA . MET A 1 100 ? -7.411 8.961 3.516 1.00 84.94 100 MET A CA 1
ATOM 814 C C . MET A 1 100 ? -8.363 9.924 4.245 1.00 84.94 100 MET A C 1
ATOM 816 O O . MET A 1 100 ? -8.839 9.610 5.332 1.00 84.94 100 MET A O 1
ATOM 820 N N . SER A 1 101 ? -8.721 11.062 3.647 1.00 87.75 101 SER A N 1
ATOM 821 C CA . SER A 1 101 ? -9.698 11.999 4.221 1.00 87.75 101 SER A CA 1
ATOM 822 C C . SER A 1 101 ? -11.152 11.572 3.986 1.00 87.75 101 SER A C 1
ATOM 824 O O . SER A 1 101 ? -12.071 12.224 4.484 1.00 87.75 101 SER A O 1
ATOM 826 N N . TYR A 1 102 ? -11.394 10.497 3.227 1.00 85.06 102 TYR A N 1
ATOM 827 C CA . TYR A 1 102 ? -12.744 10.001 2.984 1.00 85.06 102 TYR A CA 1
ATOM 828 C C . TYR A 1 102 ? -13.357 9.414 4.261 1.00 85.06 102 TYR A C 1
ATOM 830 O O . TYR A 1 102 ? -12.676 8.773 5.063 1.00 85.06 102 TYR A O 1
ATOM 838 N N . SER A 1 103 ? -14.653 9.659 4.457 1.00 89.50 103 SER A N 1
ATOM 839 C CA . SER A 1 103 ? -15.364 9.221 5.656 1.00 89.50 103 SER A CA 1
ATOM 840 C C . SER A 1 103 ? -15.683 7.729 5.599 1.00 89.50 103 SER A C 1
ATOM 842 O O . SER A 1 103 ? -16.189 7.240 4.588 1.00 89.50 103 SER A O 1
ATOM 844 N N . ILE A 1 104 ? -15.442 7.030 6.711 1.00 88.56 104 ILE A N 1
ATOM 845 C CA . ILE A 1 104 ? -15.752 5.600 6.849 1.00 88.56 104 ILE A CA 1
ATOM 846 C C . ILE A 1 104 ? -17.264 5.365 6.768 1.00 88.56 104 ILE A C 1
ATOM 848 O O . ILE A 1 104 ? -17.702 4.441 6.099 1.00 88.56 104 ILE A O 1
ATOM 852 N N . GLU A 1 105 ? -18.067 6.232 7.384 1.00 87.38 105 GLU A N 1
ATOM 853 C CA . GLU A 1 105 ? -19.534 6.155 7.339 1.00 87.38 105 GLU A CA 1
ATOM 854 C C . GLU A 1 105 ? -20.050 6.222 5.895 1.00 87.38 105 GLU A C 1
ATOM 856 O O . GLU A 1 105 ? -20.727 5.308 5.432 1.00 87.38 105 GLU A O 1
ATOM 861 N N . LYS A 1 106 ? -19.617 7.238 5.134 1.00 87.31 106 LYS A N 1
ATOM 862 C CA . LYS A 1 106 ? -19.977 7.379 3.712 1.00 87.31 106 LYS A CA 1
ATOM 863 C C . LYS A 1 106 ? -19.501 6.200 2.865 1.00 87.31 106 LYS A C 1
ATOM 865 O O . LYS A 1 106 ? -20.169 5.823 1.906 1.00 87.31 106 LYS A O 1
ATOM 870 N N . PHE A 1 107 ? -18.342 5.627 3.194 1.00 87.25 107 PHE A N 1
ATOM 871 C CA . PHE A 1 107 ? -17.853 4.413 2.546 1.00 87.25 107 PHE A CA 1
ATOM 872 C C . PHE A 1 107 ? -18.789 3.231 2.807 1.00 87.25 107 PHE A C 1
ATOM 874 O O . PHE A 1 107 ? -19.215 2.575 1.859 1.00 87.25 107 PHE A O 1
ATOM 881 N N . MET A 1 108 ? -19.153 2.990 4.067 1.00 85.69 108 MET A N 1
ATOM 882 C CA . MET A 1 108 ? -20.057 1.900 4.435 1.00 85.69 108 MET A CA 1
ATOM 883 C C . MET A 1 108 ? -21.425 2.049 3.766 1.00 85.69 108 MET A C 1
ATOM 885 O O . MET A 1 108 ? -21.917 1.083 3.188 1.00 85.69 108 MET A O 1
ATOM 889 N N . GLU A 1 109 ? -21.996 3.258 3.762 1.00 85.06 109 GLU A N 1
ATOM 890 C CA . GLU A 1 109 ? -23.246 3.563 3.053 1.00 85.06 109 GLU A CA 1
ATOM 891 C C . GLU A 1 109 ? -23.136 3.244 1.558 1.00 85.06 109 GLU A C 1
ATOM 893 O O . GLU A 1 109 ? -23.969 2.523 1.005 1.00 85.06 109 GLU A O 1
ATOM 898 N N . LYS A 1 110 ? -22.072 3.731 0.906 1.00 85.81 110 LYS A N 1
ATOM 899 C CA . LYS A 1 110 ? -21.839 3.542 -0.530 1.00 85.81 110 LYS A CA 1
ATOM 900 C C . LYS A 1 110 ? -21.729 2.069 -0.920 1.00 85.81 110 LYS A C 1
ATOM 902 O O . LYS A 1 110 ? -22.232 1.687 -1.974 1.00 85.81 110 LYS A O 1
ATOM 907 N N . PHE A 1 111 ? -21.076 1.259 -0.091 1.00 82.44 111 PHE A N 1
ATOM 908 C CA . PHE A 1 111 ? -20.882 -0.170 -0.341 1.00 82.44 111 PHE A CA 1
ATOM 909 C C . PHE A 1 111 ? -21.932 -1.053 0.343 1.00 82.44 111 PHE A C 1
ATOM 911 O O . PHE A 1 111 ? -21.802 -2.272 0.321 1.00 82.44 111 PHE A O 1
ATOM 918 N N . SER A 1 112 ? -22.991 -0.459 0.911 1.00 82.88 112 SER A N 1
ATOM 919 C CA . SER A 1 112 ? -24.064 -1.178 1.614 1.00 82.88 112 SER A CA 1
ATOM 920 C C . SER A 1 112 ? -23.554 -2.133 2.704 1.00 82.88 112 SER A C 1
ATOM 922 O O . SER A 1 112 ? -24.156 -3.179 2.948 1.00 82.88 112 SER A O 1
ATOM 924 N N . ILE A 1 113 ? -22.460 -1.765 3.377 1.00 82.00 113 ILE A N 1
ATOM 925 C CA . ILE A 1 113 ? -21.888 -2.529 4.489 1.00 82.00 113 ILE A CA 1
ATOM 926 C C . ILE A 1 113 ? -22.763 -2.267 5.713 1.00 82.00 113 ILE A C 1
ATOM 928 O O . ILE A 1 113 ? -22.699 -1.203 6.327 1.00 82.00 113 ILE A O 1
ATOM 932 N N . LYS A 1 114 ? -23.640 -3.225 6.021 1.00 72.69 114 LYS A N 1
ATOM 933 C CA . LYS A 1 114 ? -24.609 -3.125 7.126 1.00 72.69 114 LYS A CA 1
ATOM 934 C C . LYS A 1 114 ? -24.061 -3.651 8.445 1.00 72.69 114 LYS A C 1
ATOM 936 O O . LYS A 1 114 ? -24.585 -3.302 9.504 1.00 72.69 114 LYS A O 1
ATOM 941 N N . ASP A 1 115 ? -23.021 -4.470 8.378 1.00 68.31 115 ASP A N 1
ATOM 942 C CA . ASP A 1 115 ? -22.392 -5.019 9.561 1.00 68.31 115 ASP A CA 1
ATOM 943 C C . ASP A 1 115 ? -21.580 -3.942 10.265 1.00 68.31 115 ASP A C 1
ATOM 945 O O . ASP A 1 115 ? -20.903 -3.116 9.653 1.00 68.31 115 ASP A O 1
ATOM 949 N N . GLN A 1 116 ? -21.605 -3.969 11.595 1.00 78.88 116 GLN A N 1
ATOM 950 C CA . GLN A 1 116 ? -20.708 -3.142 12.392 1.00 78.88 116 GLN A CA 1
ATOM 951 C C . GLN A 1 116 ? -19.292 -3.725 12.411 1.00 78.88 116 GLN A C 1
ATOM 953 O O . GLN A 1 116 ? -18.601 -3.541 13.407 1.00 78.88 116 GLN A O 1
ATOM 958 N N . GLU A 1 117 ? -18.857 -4.419 11.362 1.00 87.12 117 GLU A N 1
ATOM 959 C CA . GLU A 1 117 ? -17.564 -5.084 11.258 1.00 87.12 117 GLU A CA 1
ATOM 960 C C . GLU A 1 117 ? -16.947 -4.805 9.886 1.00 87.12 117 GLU A C 1
ATOM 962 O O . GLU A 1 117 ? -17.639 -4.847 8.872 1.00 87.12 117 GLU A O 1
ATOM 967 N N . ILE A 1 118 ? -15.653 -4.482 9.866 1.00 88.44 118 ILE A N 1
ATOM 968 C CA . ILE A 1 118 ? -14.881 -4.321 8.633 1.00 88.44 118 ILE A CA 1
ATOM 969 C C . ILE A 1 118 ? -13.583 -5.114 8.710 1.00 88.44 118 ILE A C 1
ATOM 971 O O . ILE A 1 118 ? -12.875 -5.089 9.723 1.00 88.44 118 ILE A O 1
ATOM 975 N N . ASP A 1 119 ? -13.254 -5.757 7.597 1.00 89.81 119 ASP A N 1
ATOM 976 C CA . ASP A 1 119 ? -11.970 -6.404 7.392 1.00 89.81 119 ASP A CA 1
ATOM 977 C C . ASP A 1 119 ? -11.030 -5.437 6.675 1.00 89.81 119 ASP A C 1
ATOM 979 O O . ASP A 1 119 ? -11.293 -4.950 5.571 1.00 89.81 119 ASP A O 1
ATOM 983 N N . VAL A 1 120 ? -9.928 -5.133 7.344 1.00 91.62 120 VAL A N 1
ATOM 984 C CA . VAL A 1 120 ? -8.948 -4.136 6.941 1.00 91.62 120 VAL A CA 1
ATOM 985 C C . VAL A 1 120 ? -7.626 -4.824 6.675 1.00 91.62 120 VAL A C 1
ATOM 987 O O . VAL A 1 120 ? -7.156 -5.638 7.468 1.00 91.62 120 VAL A O 1
ATOM 990 N N . TYR A 1 121 ? -6.991 -4.454 5.576 1.00 88.31 121 TYR A N 1
ATOM 991 C CA . TYR A 1 121 ? -5.705 -4.990 5.184 1.00 88.31 121 TYR A CA 1
ATOM 992 C C . TYR A 1 121 ? -4.679 -3.870 5.086 1.00 88.31 121 TYR A C 1
ATOM 994 O O . TYR A 1 121 ? -4.861 -2.896 4.353 1.00 88.31 121 TYR A O 1
ATOM 1002 N N . LEU A 1 122 ? -3.596 -4.011 5.847 1.00 87.06 122 LEU A N 1
ATOM 1003 C CA . LEU A 1 122 ? -2.388 -3.212 5.674 1.00 87.06 122 LEU A CA 1
ATOM 1004 C C . LEU A 1 122 ? -1.423 -4.033 4.840 1.00 87.06 122 LEU A C 1
ATOM 1006 O O . LEU A 1 122 ? -0.976 -5.096 5.271 1.00 87.06 122 LEU A O 1
ATOM 1010 N N . ILE A 1 123 ? -1.136 -3.561 3.635 1.00 82.25 123 ILE A N 1
ATOM 1011 C CA . ILE A 1 123 ? -0.308 -4.322 2.709 1.00 82.25 123 ILE A CA 1
ATOM 1012 C C . ILE A 1 123 ? 1.122 -3.816 2.812 1.00 82.25 123 ILE A C 1
ATOM 1014 O O . ILE A 1 123 ? 1.398 -2.644 2.575 1.00 82.25 123 ILE A O 1
ATOM 1018 N N . TYR A 1 124 ? 2.026 -4.715 3.173 1.00 78.88 124 TYR A N 1
ATOM 1019 C CA . TYR A 1 124 ? 3.458 -4.499 3.115 1.00 78.88 124 TYR A CA 1
ATOM 1020 C C . TYR A 1 124 ? 4.002 -5.055 1.797 1.00 78.88 124 TYR A C 1
ATOM 1022 O O . TYR A 1 124 ? 3.724 -6.194 1.425 1.00 78.88 124 TYR A O 1
ATOM 1030 N N . SER A 1 125 ? 4.800 -4.263 1.092 1.00 71.75 125 SER A N 1
ATOM 1031 C CA . SER A 1 125 ? 5.541 -4.716 -0.082 1.00 71.75 125 SER A CA 1
ATOM 1032 C C . SER A 1 125 ? 7.017 -4.428 0.150 1.00 71.75 125 SER A C 1
ATOM 1034 O O . SER A 1 125 ? 7.410 -3.268 0.257 1.00 71.75 125 SER A O 1
ATOM 1036 N N . ASN A 1 126 ? 7.846 -5.475 0.217 1.00 57.97 126 ASN A N 1
ATOM 1037 C CA . ASN A 1 126 ? 9.305 -5.319 0.284 1.00 57.97 126 ASN A CA 1
ATOM 1038 C C . ASN A 1 126 ? 9.926 -5.110 -1.100 1.00 57.97 126 ASN A C 1
ATOM 1040 O O . ASN A 1 126 ? 11.104 -5.380 -1.322 1.00 57.97 126 ASN A O 1
ATOM 1044 N N . GLN A 1 127 ? 9.136 -4.687 -2.084 1.00 56.03 127 GLN A N 1
ATOM 1045 C CA . GLN A 1 127 ? 9.693 -4.537 -3.411 1.00 56.03 127 GLN A CA 1
ATOM 1046 C C . GLN A 1 127 ? 10.658 -3.344 -3.518 1.00 56.03 127 GLN A C 1
ATOM 1048 O O . GLN A 1 127 ? 11.346 -3.238 -4.520 1.00 56.03 127 GLN A O 1
ATOM 1053 N N . ALA A 1 128 ? 10.820 -2.485 -2.502 1.00 52.09 128 ALA A N 1
ATOM 1054 C CA . ALA A 1 128 ? 11.750 -1.343 -2.549 1.00 52.09 128 ALA A CA 1
ATOM 1055 C C . ALA A 1 128 ? 11.573 -0.488 -3.826 1.00 52.09 128 ALA A C 1
ATOM 1057 O O . ALA A 1 128 ? 12.543 -0.012 -4.413 1.00 52.09 128 ALA A O 1
ATOM 1058 N N . GLY A 1 129 ? 10.323 -0.357 -4.284 1.00 56.75 129 GLY A N 1
ATOM 1059 C CA . GLY A 1 129 ? 9.974 0.301 -5.541 1.00 56.75 129 GLY A CA 1
ATOM 1060 C C . GLY A 1 129 ? 10.070 -0.583 -6.789 1.00 56.75 129 GLY A C 1
ATOM 1061 O O . GLY A 1 129 ? 9.681 -0.140 -7.862 1.00 56.75 129 GLY A O 1
ATOM 1062 N N . GLU A 1 130 ? 10.544 -1.827 -6.687 1.00 67.25 130 GLU A N 1
ATOM 1063 C CA . GLU A 1 130 ? 10.422 -2.849 -7.730 1.00 67.25 130 GLU A CA 1
ATOM 1064 C C . GLU A 1 130 ? 8.947 -3.139 -8.015 1.00 67.25 130 GLU A C 1
ATOM 1066 O O . GLU A 1 130 ? 8.122 -3.309 -7.132 1.00 67.25 130 GLU A O 1
ATOM 1071 N N . ILE A 1 131 ? 8.605 -3.138 -9.289 1.00 72.62 131 ILE A N 1
ATOM 1072 C CA . ILE A 1 131 ? 7.252 -3.320 -9.794 1.00 72.62 131 ILE A CA 1
ATOM 1073 C C . ILE A 1 131 ? 7.146 -4.743 -10.330 1.00 72.62 131 ILE A C 1
ATOM 1075 O O . ILE A 1 131 ? 6.259 -5.502 -9.951 1.00 72.62 131 ILE A O 1
ATOM 1079 N N . TRP A 1 132 ? 8.097 -5.136 -11.184 1.00 75.75 132 TRP A N 1
ATOM 1080 C CA . TRP A 1 132 ? 8.143 -6.462 -11.792 1.00 75.75 132 TRP A CA 1
ATOM 1081 C C . TRP A 1 132 ? 9.571 -6.973 -11.928 1.00 75.75 132 TRP A C 1
ATOM 1083 O O . TRP A 1 132 ? 10.518 -6.204 -12.114 1.00 75.75 132 TRP A O 1
ATOM 1093 N N . LYS A 1 133 ? 9.697 -8.298 -11.977 1.00 75.94 133 LYS A N 1
ATOM 1094 C CA . LYS A 1 133 ? 10.919 -8.989 -12.376 1.00 75.94 133 LYS A CA 1
ATOM 1095 C C . LYS A 1 133 ? 10.578 -10.143 -13.312 1.00 75.94 133 LYS A C 1
ATOM 1097 O O . LYS A 1 133 ? 9.816 -11.029 -12.943 1.00 75.94 133 LYS A O 1
ATOM 1102 N N . ASP A 1 134 ? 11.130 -10.120 -14.520 1.00 73.69 134 ASP A N 1
ATOM 1103 C CA . ASP A 1 134 ? 10.894 -11.145 -15.544 1.00 73.69 134 ASP A CA 1
ATOM 1104 C C . ASP A 1 134 ? 12.069 -11.225 -16.531 1.00 73.69 134 ASP A C 1
ATOM 1106 O O . ASP A 1 134 ? 12.594 -10.194 -16.947 1.00 73.69 134 ASP A O 1
ATOM 1110 N N . ASP A 1 135 ? 12.481 -12.435 -16.926 1.00 76.62 135 ASP A N 1
ATOM 1111 C CA . ASP A 1 135 ? 13.571 -12.697 -17.888 1.00 76.62 135 ASP A CA 1
ATOM 1112 C C . ASP A 1 135 ? 14.868 -11.895 -17.635 1.00 76.62 135 ASP A C 1
ATOM 1114 O O . ASP A 1 135 ? 15.541 -11.428 -18.557 1.00 76.62 135 ASP A O 1
ATOM 1118 N N . GLY A 1 136 ? 15.228 -11.691 -16.364 1.00 78.94 136 GLY A N 1
ATOM 1119 C CA . GLY A 1 136 ? 16.409 -10.907 -15.985 1.00 78.94 136 GLY A CA 1
ATOM 1120 C C . GLY A 1 136 ? 16.257 -9.389 -16.154 1.00 78.94 136 GLY A C 1
ATOM 1121 O O . GLY A 1 136 ? 17.239 -8.669 -15.971 1.00 78.94 136 GLY A O 1
ATOM 1122 N N . ILE A 1 137 ? 15.051 -8.908 -16.469 1.00 85.12 137 ILE A N 1
ATOM 1123 C CA . ILE A 1 137 ? 14.658 -7.497 -16.469 1.00 85.12 137 ILE A CA 1
ATOM 1124 C C . ILE A 1 137 ? 13.952 -7.196 -15.147 1.00 85.12 137 ILE A C 1
ATOM 1126 O O . ILE A 1 137 ? 12.997 -7.877 -14.768 1.00 85.12 137 ILE A O 1
ATOM 1130 N N . ARG A 1 138 ? 14.413 -6.161 -14.455 1.00 85.31 138 ARG A N 1
ATOM 1131 C CA . ARG A 1 138 ? 13.791 -5.595 -13.258 1.00 85.31 138 ARG A CA 1
ATOM 1132 C C . ARG A 1 138 ? 13.190 -4.244 -13.624 1.00 85.31 138 ARG A C 1
ATOM 1134 O O . ARG A 1 138 ? 13.861 -3.447 -14.270 1.00 85.31 138 ARG A O 1
ATOM 1141 N N . TYR A 1 139 ? 11.956 -4.001 -13.209 1.00 85.00 139 TYR A N 1
ATOM 1142 C CA . TYR A 1 139 ? 11.253 -2.729 -13.369 1.00 85.00 139 TYR A CA 1
ATOM 1143 C C . TYR A 1 139 ? 11.077 -2.141 -11.985 1.00 85.00 139 TYR A C 1
ATOM 1145 O O . TYR A 1 139 ? 10.617 -2.861 -11.106 1.00 85.00 139 TYR A O 1
ATOM 1153 N N . TYR A 1 140 ? 11.434 -0.884 -11.773 1.00 82.25 140 TYR A N 1
ATOM 1154 C CA . TYR A 1 140 ? 11.298 -0.237 -10.476 1.00 82.25 140 TYR A CA 1
ATOM 1155 C C . TYR A 1 140 ? 11.069 1.270 -10.613 1.00 82.25 140 TYR A C 1
ATOM 1157 O O . TYR A 1 140 ? 11.306 1.859 -11.664 1.00 82.25 140 TYR A O 1
ATOM 1165 N N . MET A 1 141 ? 10.594 1.898 -9.549 1.00 80.69 141 MET A N 1
ATOM 1166 C CA . MET A 1 141 ? 10.506 3.346 -9.374 1.00 80.69 141 MET A CA 1
ATOM 1167 C C . MET A 1 141 ? 11.196 3.699 -8.063 1.00 80.69 141 MET A C 1
ATOM 1169 O O . MET A 1 141 ? 11.131 2.925 -7.109 1.00 80.69 141 MET A O 1
ATOM 1173 N N . ASN A 1 142 ? 11.873 4.842 -7.991 1.00 69.38 142 ASN A N 1
ATOM 1174 C CA . ASN A 1 142 ? 12.477 5.244 -6.726 1.00 69.38 142 ASN A CA 1
ATOM 1175 C C . ASN A 1 142 ? 11.426 5.923 -5.837 1.00 69.38 142 ASN A C 1
ATOM 1177 O O . ASN A 1 142 ? 10.562 6.659 -6.309 1.00 69.38 142 ASN A O 1
ATOM 1181 N N . SER A 1 143 ? 11.518 5.718 -4.524 1.00 57.28 143 SER A N 1
ATOM 1182 C CA . SER A 1 143 ? 10.758 6.516 -3.555 1.00 57.28 143 SER A CA 1
ATOM 1183 C C . SER A 1 143 ? 11.257 7.967 -3.552 1.00 57.28 143 SER A C 1
ATOM 1185 O O . SER A 1 143 ? 12.470 8.184 -3.628 1.00 57.28 143 SER A O 1
ATOM 1187 N N . ARG A 1 144 ? 10.363 8.947 -3.353 1.00 57.53 144 ARG A N 1
ATOM 1188 C CA . ARG A 1 144 ? 10.696 10.386 -3.238 1.00 57.53 144 ARG A CA 1
ATOM 1189 C C . ARG A 1 144 ? 11.277 11.013 -4.513 1.00 57.53 144 ARG A C 1
ATOM 1191 O O . ARG A 1 144 ? 12.187 11.838 -4.449 1.00 57.53 144 ARG A O 1
ATOM 1198 N N . GLU A 1 145 ? 10.733 10.683 -5.682 1.00 53.97 145 GLU A N 1
ATOM 1199 C CA . GLU A 1 145 ? 11.123 11.347 -6.943 1.00 53.97 145 GLU A CA 1
ATOM 1200 C C . GLU A 1 145 ? 10.637 12.811 -7.065 1.00 53.97 145 GLU A C 1
ATOM 1202 O O . GLU A 1 145 ? 10.930 13.502 -8.048 1.00 53.97 145 GLU A O 1
ATOM 1207 N N . ALA A 1 146 ? 9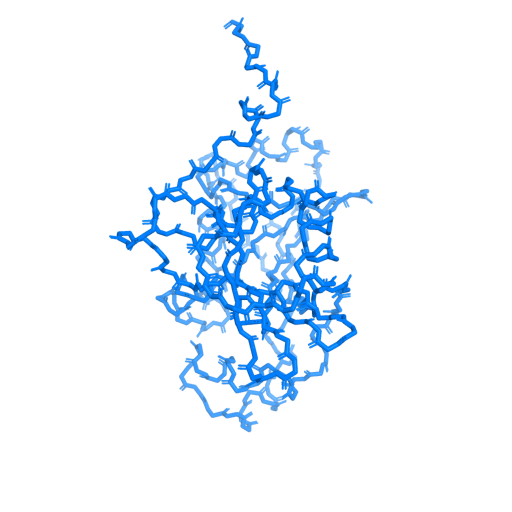.959 13.325 -6.032 1.00 46.88 146 ALA A N 1
ATOM 1208 C CA . ALA A 1 146 ? 9.530 14.712 -5.938 1.00 46.88 146 ALA A CA 1
ATOM 1209 C C . ALA A 1 146 ? 10.715 15.690 -6.053 1.00 46.88 146 ALA A C 1
ATOM 1211 O O . ALA A 1 146 ? 11.696 15.632 -5.310 1.00 46.88 146 ALA A O 1
ATOM 1212 N N . GLY A 1 147 ? 10.602 16.619 -7.005 1.00 47.19 147 GLY A N 1
ATOM 1213 C CA . GLY A 1 147 ? 11.528 17.738 -7.189 1.00 47.19 147 GLY A CA 1
ATOM 1214 C C . GLY A 1 147 ? 12.679 17.509 -8.174 1.00 47.19 147 GLY A C 1
ATOM 1215 O O . GLY A 1 147 ? 13.351 18.481 -8.514 1.00 47.19 147 GLY A O 1
ATOM 1216 N N . LYS A 1 148 ? 12.906 16.279 -8.667 1.00 50.75 148 LYS A N 1
ATOM 1217 C CA . LYS A 1 148 ? 13.965 15.994 -9.664 1.00 50.75 148 LYS A CA 1
ATOM 1218 C C . LYS A 1 148 ? 13.453 15.539 -11.030 1.00 50.75 148 LYS A C 1
ATOM 1220 O O . LYS A 1 148 ? 14.156 15.741 -12.018 1.00 50.75 148 LYS A O 1
ATOM 1225 N N . HIS A 1 149 ? 12.249 14.971 -11.109 1.00 59.59 149 HIS A N 1
ATOM 1226 C CA . HIS A 1 149 ? 11.722 14.404 -12.349 1.00 59.59 149 HIS A CA 1
ATOM 1227 C C . HIS A 1 149 ? 10.284 14.861 -12.610 1.00 59.59 149 HIS A C 1
ATOM 1229 O O . HIS A 1 149 ? 9.399 14.686 -11.780 1.00 59.59 149 HIS A O 1
ATOM 1235 N N . ASN A 1 150 ? 10.057 15.456 -13.784 1.00 68.50 150 ASN A N 1
ATOM 1236 C CA . ASN A 1 150 ? 8.789 16.110 -14.137 1.00 68.50 150 ASN A CA 1
ATOM 1237 C C . ASN A 1 150 ? 7.846 15.223 -14.967 1.00 68.50 150 ASN A C 1
ATOM 1239 O O . ASN A 1 150 ? 6.762 15.664 -15.341 1.00 68.50 150 ASN A O 1
ATOM 1243 N N . ARG A 1 151 ? 8.258 13.994 -15.298 1.00 83.00 151 ARG A N 1
ATOM 1244 C CA . ARG A 1 151 ? 7.492 13.067 -16.137 1.00 83.00 151 ARG A CA 1
ATOM 1245 C C . ARG A 1 151 ? 7.479 11.688 -15.503 1.00 83.00 151 ARG A C 1
ATOM 1247 O O . ARG A 1 151 ? 8.537 11.192 -15.126 1.00 83.00 151 ARG A O 1
ATOM 1254 N N . ALA A 1 152 ? 6.299 11.084 -15.419 1.00 84.50 152 ALA A N 1
ATOM 1255 C CA . ALA A 1 152 ? 6.126 9.758 -14.848 1.00 84.50 152 ALA A CA 1
ATOM 1256 C C . ALA A 1 152 ? 6.853 8.691 -15.681 1.00 84.50 152 ALA A C 1
ATOM 1258 O O . ALA A 1 152 ? 6.676 8.613 -16.902 1.00 84.50 152 ALA A O 1
ATOM 1259 N N . HIS A 1 153 ? 7.698 7.894 -15.029 1.00 89.25 153 HIS A N 1
ATOM 1260 C CA . HIS A 1 153 ? 8.606 6.961 -15.693 1.00 89.25 153 HIS A CA 1
ATOM 1261 C C . HIS A 1 153 ? 8.880 5.709 -14.851 1.00 89.25 153 HIS A C 1
ATOM 1263 O O . HIS A 1 153 ? 8.588 5.656 -13.662 1.00 89.25 153 HIS A O 1
ATOM 1269 N N . VAL A 1 154 ? 9.445 4.688 -15.491 1.00 87.50 154 VAL A N 1
ATOM 1270 C CA . VAL A 1 154 ? 9.883 3.430 -14.879 1.00 87.50 154 VAL A CA 1
ATOM 1271 C C . VAL A 1 154 ? 11.375 3.261 -15.138 1.00 87.50 154 VAL A C 1
ATOM 1273 O O . VAL A 1 154 ? 11.832 3.411 -16.273 1.00 87.50 154 VAL A O 1
ATOM 1276 N N . HIS A 1 155 ? 12.127 2.910 -14.101 1.00 88.31 155 HIS A N 1
ATOM 1277 C CA . HIS A 1 155 ? 13.507 2.452 -14.218 1.00 88.31 155 HIS A CA 1
ATOM 1278 C C . HIS A 1 155 ? 13.513 0.973 -14.583 1.00 88.31 155 HIS A C 1
ATOM 1280 O O . HIS A 1 155 ? 12.763 0.164 -14.036 1.00 88.31 155 HIS A O 1
ATOM 1286 N N . VAL A 1 156 ? 14.364 0.607 -15.526 1.00 89.44 156 VAL A N 1
ATOM 1287 C CA . VAL A 1 156 ? 14.483 -0.739 -16.066 1.00 89.44 156 VAL A CA 1
ATOM 1288 C C . VAL A 1 156 ? 15.941 -1.148 -15.960 1.00 89.44 156 VAL A C 1
ATOM 1290 O O . VAL A 1 156 ? 16.803 -0.505 -16.548 1.00 89.44 156 VAL A O 1
ATOM 1293 N N . ARG A 1 157 ? 16.222 -2.227 -15.230 1.00 86.56 157 ARG A N 1
ATOM 1294 C CA . ARG A 1 157 ? 17.568 -2.792 -15.077 1.00 86.56 157 ARG A CA 1
ATOM 1295 C C . ARG A 1 157 ? 17.615 -4.194 -15.671 1.00 86.56 157 ARG A C 1
ATOM 1297 O O . ARG A 1 157 ? 16.818 -5.049 -15.288 1.00 86.56 157 ARG A O 1
ATOM 1304 N N . PHE A 1 158 ? 18.560 -4.462 -16.565 1.00 87.50 158 PHE A N 1
ATOM 1305 C CA . PHE A 1 158 ? 18.782 -5.782 -17.152 1.00 87.50 158 PHE A CA 1
ATOM 1306 C C . PHE A 1 158 ? 20.100 -6.382 -16.661 1.00 87.50 158 PHE A C 1
ATOM 1308 O O . PHE A 1 158 ? 21.140 -5.725 -16.651 1.00 87.50 158 PHE A O 1
ATOM 1315 N N . LYS A 1 159 ? 20.039 -7.637 -16.196 1.00 78.62 159 LYS A N 1
ATOM 1316 C CA . LYS A 1 159 ? 21.195 -8.428 -15.724 1.00 78.62 159 LYS A CA 1
ATOM 1317 C C . LYS A 1 159 ? 22.112 -7.756 -14.688 1.00 78.62 159 LYS A C 1
ATOM 1319 O O . LYS A 1 159 ? 23.190 -8.267 -14.434 1.00 78.62 159 LYS A O 1
ATOM 1324 N N . HIS A 1 160 ? 21.638 -6.718 -13.999 1.00 65.12 160 HIS A N 1
ATOM 1325 C CA . HIS A 1 160 ? 22.389 -5.933 -13.006 1.00 65.12 160 HIS A CA 1
ATOM 1326 C C . HIS A 1 160 ? 23.500 -5.031 -13.567 1.00 65.12 160 HIS A C 1
ATOM 1328 O O . HIS A 1 160 ? 24.225 -4.441 -12.775 1.00 65.12 160 HIS A O 1
ATOM 1334 N N . GLU A 1 161 ? 23.599 -4.886 -14.889 1.00 72.38 161 GLU A N 1
ATOM 1335 C CA . GLU A 1 161 ? 24.678 -4.131 -15.546 1.00 72.38 161 GLU A CA 1
ATOM 1336 C C . GLU A 1 161 ? 24.144 -2.974 -16.395 1.00 72.38 161 GLU A C 1
ATOM 1338 O O . GLU A 1 161 ? 24.751 -1.908 -16.435 1.00 72.38 161 GLU A O 1
ATOM 1343 N N . GLU A 1 162 ? 22.990 -3.166 -17.034 1.00 85.25 162 GLU A N 1
ATOM 1344 C CA . GLU A 1 162 ? 22.412 -2.198 -17.965 1.00 85.25 162 GLU A CA 1
ATOM 1345 C C . GLU A 1 162 ? 21.158 -1.571 -17.352 1.00 85.25 162 GLU A C 1
ATOM 1347 O O . GLU A 1 162 ? 20.304 -2.275 -16.804 1.00 85.25 162 GLU A O 1
ATOM 1352 N N . GLU A 1 163 ? 21.036 -0.249 -17.450 1.00 88.81 163 GLU A N 1
ATOM 1353 C CA . GLU A 1 163 ? 19.923 0.520 -16.894 1.00 88.81 163 GLU A CA 1
ATOM 1354 C C . GLU A 1 163 ? 19.345 1.481 -17.921 1.00 88.81 163 GLU A C 1
ATOM 1356 O O . GLU A 1 163 ? 20.064 2.051 -18.741 1.00 88.81 163 GLU A O 1
ATOM 1361 N N . GLY A 1 164 ? 18.037 1.696 -17.838 1.00 90.38 164 GLY A N 1
ATOM 1362 C CA . GLY A 1 164 ? 17.341 2.706 -18.612 1.00 90.38 164 GLY A CA 1
ATOM 1363 C C . GLY A 1 164 ? 16.105 3.224 -17.906 1.00 90.38 164 GLY A C 1
ATOM 1364 O O . GLY A 1 164 ? 15.547 2.583 -17.020 1.00 90.38 164 GLY A O 1
ATOM 1365 N N . VAL A 1 165 ? 15.675 4.406 -18.320 1.00 90.38 165 VA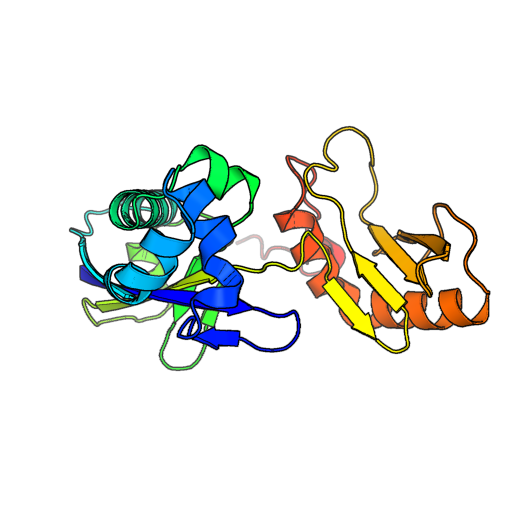L A N 1
ATOM 1366 C CA . VAL A 1 165 ? 14.506 5.097 -17.790 1.00 90.38 165 VAL A CA 1
ATOM 1367 C C . VAL A 1 165 ? 13.515 5.263 -18.925 1.00 90.38 165 VAL A C 1
ATOM 1369 O O . VAL A 1 165 ? 13.866 5.822 -19.962 1.00 90.38 165 VAL A O 1
ATOM 1372 N N . ILE A 1 166 ? 12.291 4.770 -18.756 1.00 92.94 166 ILE A N 1
ATOM 1373 C CA . ILE A 1 166 ? 11.273 4.761 -19.810 1.00 92.94 166 ILE A CA 1
ATOM 1374 C C . ILE A 1 166 ? 10.012 5.469 -19.316 1.00 92.94 166 ILE A C 1
ATOM 1376 O O . ILE A 1 166 ? 9.473 5.129 -18.265 1.00 92.94 166 ILE A O 1
ATOM 1380 N N . ALA A 1 167 ? 9.529 6.446 -20.078 1.00 90.75 167 ALA A N 1
ATOM 1381 C CA . ALA A 1 167 ? 8.314 7.191 -19.781 1.00 90.75 167 ALA A CA 1
ATOM 1382 C C . ALA A 1 167 ? 7.069 6.290 -19.838 1.00 90.75 167 ALA A C 1
ATOM 1384 O O . ALA A 1 167 ? 6.912 5.494 -20.769 1.00 90.75 167 ALA A O 1
ATOM 1385 N N . ILE A 1 168 ? 6.168 6.430 -18.861 1.00 90.94 168 ILE A N 1
ATOM 1386 C CA . ILE A 1 168 ? 4.964 5.587 -18.768 1.00 90.94 168 ILE A CA 1
ATOM 1387 C C . ILE A 1 168 ? 3.972 5.927 -19.883 1.00 90.94 168 ILE A C 1
ATOM 1389 O O . ILE A 1 168 ? 3.363 5.031 -20.457 1.00 90.94 168 ILE A O 1
ATOM 1393 N N . ASP A 1 169 ? 3.818 7.207 -20.217 1.00 86.50 169 ASP A N 1
ATOM 1394 C CA . ASP A 1 169 ? 2.765 7.724 -21.096 1.00 86.50 169 ASP A CA 1
ATOM 1395 C C . ASP A 1 169 ? 2.942 7.370 -22.579 1.00 86.50 169 ASP A C 1
ATOM 1397 O O . ASP A 1 169 ? 1.951 7.213 -23.289 1.00 86.50 169 ASP A O 1
ATOM 1401 N N . ASN A 1 170 ? 4.179 7.248 -23.062 1.00 89.38 170 ASN A N 1
ATOM 1402 C CA . ASN A 1 170 ? 4.449 6.959 -24.476 1.00 89.38 170 ASN A CA 1
ATOM 1403 C C . ASN A 1 170 ? 5.560 5.920 -24.708 1.00 89.38 170 ASN A C 1
ATOM 1405 O O . ASN A 1 170 ? 5.828 5.560 -25.856 1.00 89.38 170 ASN A O 1
ATOM 1409 N N . GLY A 1 171 ? 6.211 5.428 -23.650 1.00 90.25 171 GLY A N 1
ATOM 1410 C CA . GLY A 1 171 ? 7.288 4.453 -23.775 1.00 90.25 171 GLY A CA 1
ATOM 1411 C C . GLY A 1 171 ? 8.607 5.020 -24.318 1.00 90.25 171 GLY A C 1
ATOM 1412 O O . GLY A 1 171 ? 9.437 4.258 -24.819 1.00 90.25 171 GLY A O 1
ATOM 1413 N N . GLU A 1 172 ? 8.793 6.340 -24.276 1.00 93.44 172 GLU A N 1
ATOM 1414 C CA . GLU A 1 172 ? 10.033 7.020 -24.655 1.00 93.44 172 GLU A CA 1
ATOM 1415 C C . GLU A 1 172 ? 11.160 6.706 -23.671 1.00 93.44 172 GLU A C 1
ATOM 1417 O O . GLU A 1 172 ? 10.968 6.762 -22.458 1.00 93.44 172 GLU A O 1
ATOM 1422 N N . VAL A 1 173 ? 12.350 6.394 -24.187 1.00 93.31 173 VAL A N 1
ATOM 1423 C CA . VAL A 1 173 ? 13.544 6.195 -23.357 1.00 93.31 173 VAL A CA 1
ATOM 1424 C C . VAL A 1 173 ? 14.101 7.567 -22.989 1.00 93.31 173 VAL A C 1
ATOM 1426 O O . VAL A 1 173 ? 14.594 8.290 -23.849 1.00 93.31 173 VAL A O 1
ATOM 1429 N N . LEU A 1 174 ? 14.002 7.925 -21.713 1.00 90.06 174 LEU A N 1
ATOM 1430 C CA . LEU A 1 174 ? 14.430 9.211 -21.165 1.00 90.06 174 LEU A CA 1
ATOM 1431 C C . LEU A 1 174 ? 15.924 9.230 -20.819 1.00 90.06 174 LEU A C 1
ATOM 1433 O O . LEU A 1 174 ? 16.549 10.287 -20.862 1.00 90.06 174 LEU A O 1
ATOM 1437 N N . ALA A 1 175 ? 16.488 8.079 -20.443 1.00 89.94 175 ALA A N 1
ATOM 1438 C CA . ALA A 1 175 ? 17.898 7.937 -20.089 1.00 89.94 175 ALA A CA 1
ATOM 1439 C C . ALA A 1 175 ? 18.357 6.472 -20.143 1.00 89.94 175 ALA A C 1
ATOM 1441 O O . ALA A 1 175 ? 17.534 5.555 -20.112 1.00 89.94 175 ALA A O 1
ATOM 1442 N N . GLY A 1 176 ? 19.678 6.279 -20.140 1.00 88.50 176 GLY A N 1
ATOM 1443 C CA . GLY A 1 176 ? 20.340 4.980 -20.031 1.00 88.50 176 GLY A CA 1
ATOM 1444 C C . GLY A 1 176 ? 20.589 4.270 -21.360 1.00 88.50 176 GLY A C 1
ATOM 1445 O O . GLY A 1 176 ? 20.240 4.774 -22.428 1.00 88.50 176 GLY A O 1
ATOM 1446 N N . ASP A 1 177 ? 21.233 3.110 -21.271 1.00 87.12 177 ASP A N 1
ATOM 1447 C CA . ASP A 1 177 ? 21.694 2.317 -22.411 1.00 87.12 177 ASP A CA 1
ATOM 1448 C C . ASP A 1 177 ? 21.252 0.864 -22.214 1.00 87.12 177 ASP A C 1
ATOM 1450 O O . ASP A 1 177 ? 21.896 0.067 -21.534 1.00 87.12 177 ASP A O 1
ATOM 1454 N N . LEU A 1 178 ? 20.068 0.554 -22.745 1.00 89.56 178 LEU A N 1
ATOM 1455 C CA . LEU A 1 178 ? 19.495 -0.787 -22.739 1.00 89.56 178 LEU A CA 1
ATOM 1456 C C . LEU A 1 178 ? 19.563 -1.372 -24.156 1.00 89.56 178 LEU A C 1
ATOM 1458 O O . LEU A 1 178 ? 19.278 -0.667 -25.128 1.00 89.56 178 LEU A O 1
ATOM 1462 N N . PRO A 1 179 ? 19.802 -2.684 -24.318 1.00 91.75 179 PRO A N 1
ATOM 1463 C CA . PRO A 1 179 ? 19.784 -3.316 -25.627 1.00 91.75 179 PRO A CA 1
ATOM 1464 C C . PRO A 1 179 ? 18.432 -3.122 -26.317 1.00 91.75 179 PRO A C 1
ATOM 1466 O O . PRO A 1 179 ? 17.376 -3.292 -25.704 1.00 91.75 179 PRO A O 1
ATOM 1469 N N . ALA A 1 180 ? 18.435 -2.870 -27.629 1.00 91.00 180 ALA A N 1
ATOM 1470 C CA . ALA A 1 180 ? 17.218 -2.568 -28.395 1.00 91.00 180 ALA A CA 1
ATOM 1471 C C . ALA A 1 180 ? 16.096 -3.617 -28.226 1.00 91.00 180 ALA A C 1
ATOM 1473 O O . ALA A 1 180 ? 14.909 -3.284 -28.185 1.00 91.00 180 ALA A O 1
ATOM 1474 N N . LYS A 1 181 ? 16.463 -4.900 -28.081 1.00 90.38 181 LYS A N 1
ATOM 1475 C CA . LYS A 1 181 ? 15.511 -5.991 -27.814 1.00 90.38 181 LYS A CA 1
ATOM 1476 C C . LYS A 1 181 ? 14.846 -5.855 -26.439 1.00 90.38 181 LYS A C 1
ATOM 1478 O O . LYS A 1 181 ? 13.648 -6.113 -26.321 1.00 90.38 181 LYS A O 1
ATOM 1483 N N . ILE A 1 182 ? 15.607 -5.443 -25.426 1.00 92.00 182 ILE A N 1
ATOM 1484 C CA . ILE A 1 182 ? 15.119 -5.209 -24.065 1.00 92.00 182 ILE A CA 1
ATOM 1485 C C . ILE A 1 182 ? 14.255 -3.951 -24.026 1.00 92.00 182 ILE A C 1
ATOM 1487 O O . ILE A 1 182 ? 13.144 -4.031 -23.509 1.00 92.00 182 ILE A O 1
ATOM 1491 N N . ILE A 1 183 ? 14.675 -2.855 -24.674 1.00 92.19 183 ILE A N 1
ATOM 1492 C CA . ILE A 1 183 ? 13.850 -1.642 -24.829 1.00 92.19 183 ILE A CA 1
ATOM 1493 C C . ILE A 1 183 ? 12.492 -2.001 -25.430 1.00 92.19 183 ILE A C 1
ATOM 1495 O O . ILE A 1 183 ? 11.459 -1.616 -24.890 1.00 92.19 183 ILE A O 1
ATOM 1499 N N . LYS A 1 184 ? 12.464 -2.786 -26.515 1.00 92.56 184 LYS A N 1
ATOM 1500 C CA . LYS A 1 184 ? 11.205 -3.193 -27.153 1.00 92.56 184 LYS A CA 1
ATOM 1501 C C . LYS A 1 184 ? 10.297 -3.973 -26.194 1.00 92.56 184 LYS A C 1
ATOM 1503 O O . LYS A 1 184 ? 9.101 -3.691 -26.149 1.00 92.56 184 LYS A O 1
ATOM 1508 N N . LYS A 1 185 ? 10.849 -4.931 -25.435 1.00 90.44 185 LYS A N 1
ATOM 1509 C CA . LYS A 1 185 ? 10.083 -5.743 -24.470 1.00 90.44 185 LYS A CA 1
ATOM 1510 C C . LYS A 1 185 ? 9.566 -4.883 -23.309 1.00 90.44 185 LYS A C 1
ATOM 1512 O O . LYS A 1 185 ? 8.385 -4.958 -22.983 1.00 90.44 185 LYS A O 1
ATOM 1517 N N . ALA A 1 186 ? 10.427 -4.043 -22.739 1.00 89.12 186 ALA A N 1
ATOM 1518 C CA . ALA A 1 186 ? 10.088 -3.156 -21.633 1.00 89.12 186 ALA A CA 1
ATOM 1519 C C . ALA A 1 186 ? 9.035 -2.121 -22.032 1.00 89.12 186 ALA A C 1
ATOM 1521 O O . ALA A 1 186 ? 8.039 -1.962 -21.334 1.00 89.12 186 ALA A O 1
ATOM 1522 N N . ARG A 1 187 ? 9.199 -1.495 -23.202 1.00 93.31 187 ARG A N 1
ATOM 1523 C CA . ARG A 1 187 ? 8.237 -0.537 -23.748 1.00 93.31 187 ARG A CA 1
ATOM 1524 C C . ARG A 1 187 ? 6.859 -1.159 -23.930 1.00 93.31 187 ARG A C 1
ATOM 1526 O O . ARG A 1 187 ? 5.876 -0.562 -23.514 1.00 93.31 187 ARG A O 1
ATOM 1533 N N . GLN A 1 188 ? 6.788 -2.350 -24.528 1.00 90.19 188 GLN A N 1
ATOM 1534 C CA . GLN A 1 188 ? 5.513 -3.042 -24.713 1.00 90.19 188 GLN A CA 1
ATOM 1535 C C . GLN A 1 188 ? 4.837 -3.300 -23.363 1.00 90.19 188 GLN A C 1
ATOM 1537 O O . GLN A 1 188 ? 3.686 -2.930 -23.173 1.00 90.19 188 GLN A O 1
ATOM 1542 N N . ARG A 1 189 ? 5.585 -3.836 -22.392 1.00 86.94 189 ARG A N 1
ATOM 1543 C CA . ARG A 1 189 ? 5.048 -4.130 -21.061 1.00 86.94 189 ARG A CA 1
ATOM 1544 C C . ARG A 1 189 ? 4.571 -2.876 -20.325 1.00 86.94 189 ARG A C 1
ATOM 1546 O O . ARG A 1 189 ? 3.537 -2.932 -19.670 1.00 86.94 189 ARG A O 1
ATOM 1553 N N . ILE A 1 190 ? 5.288 -1.761 -20.449 1.00 89.69 190 ILE A N 1
ATOM 1554 C CA . ILE A 1 190 ? 4.886 -0.473 -19.869 1.00 89.69 190 ILE A CA 1
ATOM 1555 C C . ILE A 1 190 ? 3.584 0.024 -20.503 1.00 89.69 190 ILE A C 1
ATOM 1557 O O . ILE A 1 190 ? 2.645 0.355 -19.784 1.00 89.69 190 ILE A O 1
ATOM 1561 N N . LEU A 1 191 ? 3.502 0.021 -21.836 1.00 88.81 191 LEU A N 1
ATOM 1562 C CA . LEU A 1 191 ? 2.321 0.488 -22.565 1.00 88.81 191 LEU A CA 1
ATOM 1563 C C . LEU A 1 191 ? 1.084 -0.391 -22.319 1.00 88.81 191 LEU A C 1
ATOM 1565 O O . LEU A 1 191 ? -0.024 0.125 -22.217 1.00 88.81 191 LEU A O 1
ATOM 1569 N N . ASP A 1 192 ? 1.265 -1.698 -22.136 1.00 84.81 192 ASP A N 1
ATOM 1570 C CA . ASP A 1 192 ? 0.161 -2.615 -21.824 1.00 84.81 192 ASP A CA 1
ATOM 1571 C C . ASP A 1 192 ? -0.377 -2.437 -20.389 1.00 84.81 192 ASP A C 1
ATOM 1573 O O . ASP A 1 192 ? -1.458 -2.924 -20.069 1.00 84.81 192 ASP A O 1
ATOM 1577 N N . ASN A 1 193 ? 0.361 -1.741 -19.512 1.00 79.75 193 ASN A N 1
ATOM 1578 C CA . ASN A 1 193 ? 0.072 -1.644 -18.076 1.00 79.75 193 ASN A CA 1
ATOM 1579 C C . ASN A 1 193 ? 0.091 -0.196 -17.546 1.00 79.75 193 ASN A C 1
ATOM 1581 O O . ASN A 1 193 ? 0.249 0.022 -16.344 1.00 79.75 193 ASN A O 1
ATOM 1585 N N . GLN A 1 194 ? -0.081 0.804 -18.419 1.00 83.56 194 GLN A N 1
ATOM 1586 C CA . GLN A 1 194 ? 0.091 2.224 -18.073 1.00 83.56 194 GLN A CA 1
ATOM 1587 C C . GLN A 1 194 ? -0.714 2.656 -16.853 1.00 83.56 194 GLN A C 1
ATOM 1589 O O . GLN A 1 194 ? -0.196 3.365 -15.999 1.00 83.56 194 GLN A O 1
ATOM 1594 N N . ARG A 1 195 ? -1.975 2.222 -16.755 1.00 76.38 195 ARG A N 1
ATOM 1595 C CA . ARG A 1 195 ? -2.847 2.606 -15.642 1.00 76.38 195 ARG A CA 1
ATOM 1596 C C . ARG A 1 195 ? -2.265 2.189 -14.294 1.00 76.38 195 ARG A C 1
ATOM 1598 O O . ARG A 1 195 ? -2.105 3.036 -13.425 1.00 76.38 195 ARG A O 1
ATOM 1605 N N . PHE A 1 196 ? -1.915 0.912 -14.162 1.00 73.94 196 PHE A N 1
ATOM 1606 C CA . PHE A 1 196 ? -1.292 0.374 -12.956 1.00 73.94 196 PHE A CA 1
ATOM 1607 C C . PHE A 1 196 ? 0.021 1.101 -12.639 1.00 73.94 196 PHE A C 1
ATOM 1609 O O . PHE A 1 196 ? 0.266 1.477 -11.500 1.00 73.94 196 PHE A O 1
ATOM 1616 N N . LEU A 1 197 ? 0.839 1.382 -13.657 1.00 79.88 197 LEU A N 1
ATOM 1617 C CA . LEU A 1 197 ? 2.094 2.109 -13.470 1.00 79.88 197 LEU A CA 1
ATOM 1618 C C . LEU A 1 197 ? 1.888 3.558 -13.013 1.00 79.88 197 LEU A C 1
ATOM 1620 O O . LEU A 1 197 ? 2.645 4.028 -12.172 1.00 79.88 197 LEU A O 1
ATOM 1624 N N . PHE A 1 198 ? 0.874 4.265 -13.515 1.00 77.31 198 PHE A N 1
ATOM 1625 C CA . PHE A 1 198 ? 0.533 5.599 -13.016 1.00 77.31 198 PHE A CA 1
ATOM 1626 C C . PHE A 1 198 ? 0.004 5.567 -11.578 1.00 77.31 198 PHE A C 1
ATOM 1628 O O . PHE A 1 198 ? 0.294 6.485 -10.818 1.00 77.31 198 PHE A O 1
ATOM 1635 N N . GLU A 1 199 ? -0.734 4.523 -11.191 1.00 72.75 199 GLU A N 1
ATOM 1636 C CA . GLU A 1 199 ? -1.166 4.312 -9.802 1.00 72.75 199 GLU A CA 1
ATOM 1637 C C . GLU A 1 199 ? 0.052 4.097 -8.890 1.00 72.75 199 GLU A C 1
ATOM 1639 O O . GLU A 1 199 ? 0.217 4.835 -7.920 1.00 72.75 199 GLU A O 1
ATOM 1644 N N . CYS A 1 200 ? 0.972 3.198 -9.267 1.00 74.12 200 CYS A N 1
ATOM 1645 C CA . CYS A 1 200 ? 2.238 2.994 -8.555 1.00 74.12 200 CYS A CA 1
ATOM 1646 C C . CYS A 1 200 ? 3.059 4.285 -8.452 1.00 74.12 200 CYS A C 1
ATOM 1648 O O . CYS A 1 200 ? 3.550 4.624 -7.378 1.00 74.12 200 CYS A O 1
ATOM 1650 N N . TRP A 1 201 ? 3.194 5.015 -9.560 1.00 76.06 201 TRP A N 1
ATOM 1651 C CA . TRP A 1 201 ? 3.899 6.290 -9.599 1.00 76.06 201 TRP A CA 1
ATOM 1652 C C . TRP A 1 201 ? 3.288 7.283 -8.609 1.00 76.06 201 TRP A C 1
ATOM 1654 O O . TRP A 1 201 ? 3.989 7.822 -7.757 1.00 76.06 201 TRP A O 1
ATOM 1664 N N . ASN A 1 202 ? 1.970 7.477 -8.673 1.00 73.44 202 ASN A N 1
ATOM 1665 C CA . ASN A 1 202 ? 1.248 8.396 -7.801 1.00 73.44 202 ASN A CA 1
ATOM 1666 C C . ASN A 1 202 ? 1.396 8.046 -6.317 1.00 73.44 202 ASN A C 1
ATOM 1668 O O . ASN A 1 202 ? 1.548 8.959 -5.507 1.00 73.44 202 ASN A O 1
ATOM 1672 N N . ASP A 1 203 ? 1.390 6.757 -5.973 1.00 68.94 203 ASP A N 1
ATOM 1673 C CA . ASP A 1 203 ? 1.591 6.283 -4.600 1.00 68.94 203 ASP A CA 1
ATOM 1674 C C . ASP A 1 203 ? 3.028 6.525 -4.088 1.00 68.94 203 ASP A C 1
ATOM 1676 O O . ASP A 1 203 ? 3.241 6.595 -2.877 1.00 68.94 203 ASP A O 1
ATOM 1680 N N . MET A 1 204 ? 4.014 6.664 -4.986 1.00 67.00 204 MET A N 1
ATOM 1681 C CA . MET A 1 204 ? 5.439 6.825 -4.650 1.00 67.00 204 MET A CA 1
ATOM 1682 C C . MET A 1 204 ? 5.976 8.263 -4.768 1.00 67.00 204 MET A C 1
ATOM 1684 O O . MET A 1 204 ? 7.111 8.520 -4.342 1.00 67.00 204 MET A O 1
ATOM 1688 N N . THR A 1 205 ? 5.208 9.211 -5.326 1.00 61.97 205 THR A N 1
ATOM 1689 C CA . THR A 1 205 ? 5.645 10.616 -5.440 1.00 61.97 205 THR A CA 1
ATOM 1690 C C . THR A 1 205 ? 5.126 11.498 -4.305 1.00 61.97 205 THR A C 1
ATOM 1692 O O . THR A 1 205 ? 3.935 11.532 -4.007 1.00 61.97 205 THR A O 1
ATOM 1695 N N . ASP A 1 206 ? 6.008 12.331 -3.752 1.00 55.66 206 ASP A N 1
ATOM 1696 C CA . ASP A 1 206 ? 5.653 13.341 -2.749 1.00 55.66 206 ASP A CA 1
ATOM 1697 C C . ASP A 1 206 ? 5.239 14.678 -3.406 1.00 55.66 206 ASP A C 1
ATOM 1699 O O . ASP A 1 206 ? 5.825 15.725 -3.122 1.00 55.66 206 ASP A O 1
ATOM 1703 N N . GLY A 1 207 ? 4.256 14.667 -4.321 1.00 49.66 207 GLY A N 1
ATOM 1704 C CA . GLY A 1 207 ? 3.624 15.912 -4.805 1.00 49.66 207 GLY A CA 1
ATOM 1705 C C . GLY A 1 207 ? 3.402 16.090 -6.314 1.00 49.66 207 GLY A C 1
ATOM 1706 O O . GLY A 1 207 ? 2.991 17.180 -6.712 1.00 49.66 207 GLY A O 1
ATOM 1707 N N . LEU A 1 208 ? 3.627 15.073 -7.159 1.00 56.03 208 LEU A N 1
ATOM 1708 C CA . LEU A 1 208 ? 3.269 15.102 -8.588 1.00 56.03 208 LEU A CA 1
ATOM 1709 C C . LEU A 1 208 ? 2.293 13.970 -8.920 1.00 56.03 208 LEU A C 1
ATOM 1711 O O . LEU A 1 208 ? 2.691 12.852 -9.234 1.00 56.03 208 LEU A O 1
ATOM 1715 N N . TYR A 1 209 ? 1.000 14.288 -8.881 1.00 62.75 209 TYR A N 1
ATOM 1716 C CA . TYR A 1 209 ? -0.070 13.335 -9.155 1.00 62.75 209 TYR A CA 1
ATOM 1717 C C . TYR A 1 209 ? -0.499 13.391 -10.626 1.00 62.75 209 TYR A C 1
ATOM 1719 O O . TYR A 1 209 ? -0.899 14.445 -11.127 1.00 62.75 209 TYR A O 1
ATOM 1727 N N . VAL A 1 210 ? -0.457 12.254 -11.317 1.00 64.38 210 VAL A N 1
ATOM 1728 C CA . VAL A 1 210 ? -1.071 12.091 -12.637 1.00 64.38 210 VAL A CA 1
ATOM 1729 C C . VAL A 1 210 ? -2.566 11.850 -12.452 1.00 64.38 210 VAL A C 1
ATOM 1731 O O . VAL A 1 210 ? -2.965 10.864 -11.834 1.00 64.38 210 VAL A O 1
ATOM 1734 N N . ASP A 1 211 ? -3.409 12.719 -13.014 1.00 72.81 211 ASP A N 1
ATOM 1735 C CA . ASP A 1 211 ? -4.851 12.465 -13.105 1.00 72.81 211 ASP A CA 1
ATOM 1736 C C . ASP A 1 211 ? -5.118 11.348 -14.126 1.00 72.81 211 ASP A C 1
ATOM 1738 O O . ASP A 1 211 ? -5.259 11.580 -15.329 1.00 72.81 211 ASP A O 1
ATOM 1742 N N . ILE A 1 212 ? -5.156 10.116 -13.618 1.00 72.31 212 ILE A N 1
ATOM 1743 C CA . ILE A 1 212 ? -5.355 8.889 -14.395 1.00 72.31 212 ILE A CA 1
ATOM 1744 C C . ILE A 1 212 ? -6.681 8.935 -15.164 1.00 72.31 212 ILE A C 1
ATOM 1746 O O . ILE A 1 212 ? -6.735 8.528 -16.324 1.00 72.31 212 ILE A O 1
ATOM 1750 N N . ASN A 1 213 ? -7.750 9.454 -14.552 1.00 67.00 213 ASN A N 1
ATOM 1751 C CA . ASN A 1 213 ? -9.065 9.506 -15.189 1.00 67.00 213 ASN A CA 1
ATOM 1752 C C . ASN A 1 213 ? -9.042 10.453 -16.388 1.00 67.00 213 ASN A C 1
ATOM 1754 O O . ASN A 1 213 ? -9.440 10.059 -17.484 1.00 67.00 213 ASN A O 1
ATOM 1758 N N . ASN A 1 214 ? -8.505 11.662 -16.210 1.00 72.31 214 ASN A N 1
ATOM 1759 C CA . ASN A 1 214 ? -8.352 12.609 -17.308 1.00 72.31 214 ASN A CA 1
ATOM 1760 C C . ASN A 1 214 ? -7.424 12.070 -18.412 1.00 72.31 214 ASN A C 1
ATOM 1762 O O . ASN A 1 214 ? -7.755 12.194 -19.591 1.00 72.31 214 ASN A O 1
ATOM 1766 N N . TYR A 1 215 ? -6.306 11.426 -18.049 1.00 73.81 215 TYR A N 1
ATOM 1767 C CA . TYR A 1 215 ? -5.376 10.824 -19.013 1.00 73.81 215 TYR A CA 1
ATOM 1768 C C . TYR A 1 215 ? -6.063 9.780 -19.908 1.00 73.81 215 TYR A C 1
ATOM 1770 O O . TYR A 1 215 ? -5.901 9.808 -21.126 1.00 73.81 215 TYR A O 1
ATOM 1778 N N . PHE A 1 216 ? -6.897 8.911 -19.328 1.00 75.06 216 PHE A N 1
ATOM 1779 C CA . PHE A 1 216 ? -7.665 7.907 -20.075 1.00 75.06 216 PHE A CA 1
ATOM 1780 C C . PHE A 1 216 ? -9.012 8.427 -20.613 1.00 75.06 216 PHE A C 1
ATOM 1782 O O . PHE A 1 216 ? -9.869 7.640 -21.013 1.00 75.06 216 PHE A O 1
ATOM 1789 N N . GLY A 1 217 ? -9.216 9.748 -20.646 1.00 72.38 217 GLY A N 1
ATOM 1790 C CA . GLY A 1 217 ? -10.399 10.372 -21.244 1.00 72.38 217 GLY A CA 1
ATOM 1791 C C . GLY A 1 217 ? -11.696 10.197 -20.448 1.00 72.38 217 GLY A C 1
ATOM 1792 O O . GLY A 1 217 ? -12.771 10.534 -20.950 1.00 72.38 217 GLY A O 1
ATOM 1793 N N . VAL A 1 218 ? -11.619 9.713 -19.206 1.00 70.31 218 VAL A N 1
ATOM 1794 C CA . VAL A 1 218 ? -12.747 9.665 -18.275 1.00 70.31 218 VAL A CA 1
ATOM 1795 C C . VAL A 1 218 ? -12.963 11.074 -17.739 1.00 70.31 218 VAL A C 1
ATOM 1797 O O . VAL A 1 218 ? -12.309 11.524 -16.799 1.00 70.31 218 VAL A O 1
ATOM 1800 N N . ARG A 1 219 ? -13.879 11.803 -18.374 1.00 50.34 219 ARG A N 1
ATOM 1801 C CA . ARG A 1 219 ? -14.251 13.143 -17.921 1.00 50.34 219 ARG A CA 1
ATOM 1802 C C . ARG A 1 219 ? -15.141 13.044 -16.682 1.00 50.34 219 ARG A C 1
ATOM 1804 O O . ARG A 1 219 ? -16.020 12.179 -16.648 1.00 50.34 219 ARG A O 1
ATOM 1811 N N . PRO A 1 220 ? -14.971 13.932 -15.690 1.00 48.53 220 PRO A N 1
ATOM 1812 C CA . PRO A 1 220 ? -15.931 14.033 -14.604 1.00 48.53 220 PRO A CA 1
ATOM 1813 C C . PRO A 1 220 ? -17.315 14.332 -15.185 1.00 48.53 220 PRO A C 1
ATOM 1815 O O . PRO A 1 220 ? -17.468 15.205 -16.043 1.00 48.53 220 PRO A O 1
ATOM 1818 N N . VAL A 1 221 ? -18.327 13.602 -14.718 1.00 43.69 221 VAL A N 1
ATOM 1819 C CA . VAL A 1 221 ? -19.717 14.003 -14.930 1.00 43.69 221 VAL A CA 1
ATOM 1820 C C . VAL A 1 221 ? -19.907 15.261 -14.092 1.00 43.69 221 VAL A C 1
ATOM 1822 O O . VAL A 1 221 ? -19.914 15.192 -12.864 1.00 43.69 221 VAL A O 1
ATOM 1825 N N . ILE A 1 222 ? -19.969 16.415 -14.752 1.00 39.44 222 ILE A N 1
ATOM 1826 C CA . ILE A 1 222 ? -20.354 17.665 -14.104 1.00 39.44 222 ILE A CA 1
ATOM 1827 C C . ILE A 1 222 ? -21.862 17.548 -13.877 1.00 39.44 222 ILE A C 1
ATOM 1829 O O . ILE A 1 222 ? -22.633 17.654 -14.831 1.00 39.44 222 ILE A O 1
ATOM 1833 N N . VAL A 1 223 ? -22.247 17.216 -12.644 1.00 36.78 223 VAL A N 1
ATOM 1834 C CA . VAL A 1 223 ? -23.641 17.226 -12.174 1.00 36.78 223 VAL A CA 1
ATOM 1835 C C . VAL A 1 223 ? -23.943 18.588 -11.572 1.00 36.78 223 VAL A C 1
ATOM 1837 O O . VAL A 1 223 ? -23.085 19.070 -10.798 1.00 36.78 223 VAL A O 1
#

InterPro domains:
  IPR025427 Protein of unknown function DUF4160 [PF13711] (136-202)

Organism: NCBI:txid1121950

Foldseek 3Di:
DKEKEAEWEDALPDIDGPPPLVVCLPVLCVQQVHDSVVCRVCVVVLRIDIDDDDDDPQDFQLNVVVVSSVSSNGDPVVCLQQPFWKWWDDPPDIHTDPDRSDGPVVVCVVRVVPDSYIYMYGYDYPCQQWNDDDPQKTKGDHAACPPPDDAQWIWIDHNNPWIWIAGLLQRDTPDTDDPPVVSVVVSVVSPVCSLVSLVSSQSRYPDDHDPSCVSVVNDDPPD